Protein AF-A0A9E2DSE2-F1 (afdb_monomer)

pLDDT: mean 86.69, std 14.3, range [37.0, 98.19]

Foldseek 3Di:
DVVLLVLLLVQPQAASVQSVQVVVVHHDDHPCPDPCNVPRFDKDWCLVVLLLLLLLCVQLPQQAALVVSLCQQQQNDDPVCVVSVSNVDPSRPVNVVADSQLSSLVVSVCSNVQQWHFPPVHDRGIDGDPNVVCSNVVNDTD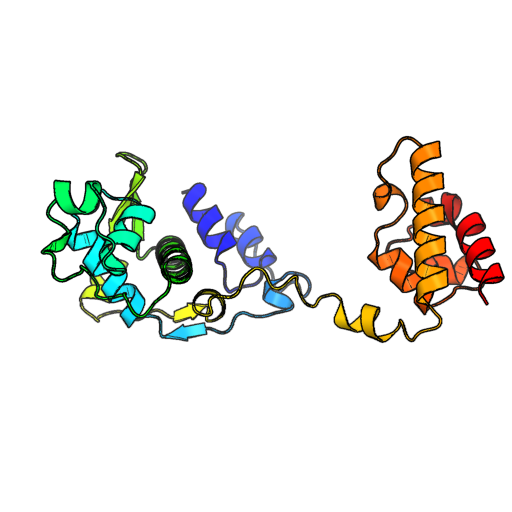IHGVVSRPDDDPPPPPPCVVLVVLPDPLLPVLLVVLQVVLVVVCVVVVHDSCVLPDSQQSSQCSRQLDQDLVSNCVGPPRDPVSSVVPVVVSNVSSVVSD

Structure (mmCIF, N/CA/C/O backbone):
data_AF-A0A9E2DSE2-F1
#
_entry.id   AF-A0A9E2DSE2-F1
#
loop_
_atom_site.group_PDB
_atom_site.id
_atom_site.type_symbol
_atom_site.label_atom_id
_atom_site.label_alt_id
_atom_site.label_comp_id
_atom_site.label_asym_id
_atom_site.label_entity_id
_atom_site.label_seq_id
_atom_site.pdbx_PDB_ins_code
_atom_site.Cartn_x
_atom_site.Cartn_y
_atom_site.Cartn_z
_atom_site.occupancy
_atom_site.B_iso_or_equiv
_atom_site.auth_seq_id
_atom_site.auth_comp_id
_atom_site.auth_asym_id
_atom_site.auth_atom_id
_atom_site.pdbx_PDB_model_num
ATOM 1 N N . ARG A 1 1 ? 11.107 -9.082 10.038 1.00 60.41 1 ARG A N 1
ATOM 2 C CA . ARG A 1 1 ? 12.324 -8.457 9.450 1.00 60.41 1 ARG A CA 1
ATOM 3 C C . ARG A 1 1 ? 12.439 -8.610 7.930 1.00 60.41 1 ARG A C 1
ATOM 5 O O . ARG A 1 1 ? 12.479 -7.593 7.261 1.00 60.41 1 ARG A O 1
ATOM 12 N N . ARG A 1 2 ? 12.514 -9.821 7.342 1.00 77.25 2 ARG A N 1
ATOM 13 C CA . ARG A 1 2 ? 12.633 -9.961 5.864 1.00 77.25 2 ARG A CA 1
ATOM 14 C C . ARG A 1 2 ? 11.367 -9.534 5.107 1.00 77.25 2 ARG A C 1
ATOM 16 O O . ARG A 1 2 ? 11.472 -8.898 4.067 1.00 77.25 2 ARG A O 1
ATOM 23 N N . LEU A 1 3 ? 10.192 -9.862 5.647 1.00 74.12 3 LEU A N 1
ATOM 24 C CA . LEU A 1 3 ? 8.907 -9.467 5.065 1.00 74.12 3 LEU A CA 1
ATOM 25 C C . LEU A 1 3 ? 8.711 -7.945 5.106 1.00 74.12 3 LEU A C 1
ATOM 27 O O . LEU A 1 3 ? 8.372 -7.352 4.091 1.00 74.12 3 LEU A O 1
ATOM 31 N N . ASP A 1 4 ? 9.003 -7.319 6.246 1.00 69.94 4 ASP A N 1
ATOM 32 C CA . ASP A 1 4 ? 8.885 -5.864 6.419 1.00 69.94 4 ASP A CA 1
ATOM 33 C C . ASP A 1 4 ? 9.802 -5.114 5.449 1.00 69.94 4 ASP A C 1
ATOM 35 O O . ASP A 1 4 ? 9.371 -4.163 4.808 1.00 69.94 4 ASP A O 1
ATOM 39 N N . ALA A 1 5 ? 11.034 -5.599 5.255 1.00 77.50 5 ALA A N 1
ATOM 40 C CA . ALA A 1 5 ? 11.958 -5.039 4.271 1.00 77.50 5 ALA A CA 1
ATOM 41 C C . ALA A 1 5 ? 11.432 -5.161 2.830 1.00 77.50 5 ALA A C 1
ATOM 43 O O . ALA A 1 5 ? 11.588 -4.235 2.038 1.00 77.50 5 ALA A O 1
ATOM 44 N N . LEU A 1 6 ? 10.770 -6.271 2.485 1.00 84.62 6 LEU A N 1
ATOM 45 C CA . LEU A 1 6 ? 10.143 -6.443 1.172 1.00 84.62 6 LEU A CA 1
ATOM 46 C C . LEU A 1 6 ? 8.944 -5.502 0.982 1.00 84.62 6 LEU A C 1
ATOM 48 O O . LEU A 1 6 ? 8.768 -4.947 -0.102 1.00 84.62 6 LEU A O 1
ATOM 52 N N . LEU A 1 7 ? 8.125 -5.313 2.020 1.00 78.12 7 LEU A N 1
ATOM 53 C CA . LEU A 1 7 ? 6.987 -4.390 1.993 1.00 78.12 7 LEU A CA 1
ATOM 54 C C . LEU A 1 7 ? 7.455 -2.937 1.874 1.00 78.12 7 LEU A C 1
ATOM 56 O O . LEU A 1 7 ? 6.973 -2.219 1.000 1.00 78.12 7 LEU A O 1
ATOM 60 N N . ALA A 1 8 ? 8.448 -2.544 2.675 1.00 80.12 8 ALA A N 1
ATOM 61 C CA . ALA A 1 8 ? 9.102 -1.244 2.583 1.00 80.12 8 ALA A CA 1
ATOM 62 C C . ALA A 1 8 ? 9.699 -1.015 1.190 1.00 80.12 8 ALA A C 1
ATOM 64 O O . ALA A 1 8 ? 9.509 0.047 0.608 1.00 80.12 8 ALA A O 1
ATOM 65 N N . TYR A 1 9 ? 10.336 -2.035 0.605 1.00 87.44 9 TYR A N 1
ATOM 66 C CA . TYR A 1 9 ? 10.835 -1.957 -0.763 1.00 87.44 9 TYR A CA 1
ATOM 67 C C . TYR A 1 9 ? 9.714 -1.735 -1.780 1.00 87.44 9 TYR A C 1
ATOM 69 O O . TYR A 1 9 ? 9.877 -0.908 -2.672 1.00 87.44 9 TYR A O 1
ATOM 77 N N . CYS A 1 10 ? 8.584 -2.445 -1.668 1.00 85.25 10 CYS A N 1
ATOM 78 C CA . CYS A 1 10 ? 7.458 -2.319 -2.600 1.00 85.25 10 CYS A CA 1
ATOM 79 C C . CYS A 1 10 ? 6.814 -0.926 -2.554 1.00 85.25 10 CYS A C 1
ATOM 81 O O . CYS A 1 10 ? 6.473 -0.388 -3.611 1.00 85.25 10 CYS A O 1
ATOM 83 N N . GLU A 1 11 ? 6.709 -0.345 -1.361 1.00 84.88 11 GLU A N 1
ATOM 84 C CA . GLU A 1 11 ? 6.093 0.963 -1.107 1.00 84.88 11 GLU A CA 1
ATOM 85 C C . GLU A 1 11 ? 7.116 2.118 -1.046 1.00 84.88 11 GLU A C 1
ATOM 87 O O . GLU A 1 11 ? 6.758 3.234 -0.677 1.00 84.88 11 GLU A O 1
ATOM 92 N N . ALA A 1 12 ? 8.379 1.872 -1.418 1.00 83.31 12 ALA A N 1
ATOM 93 C CA . ALA A 1 12 ? 9.449 2.866 -1.368 1.00 83.31 12 ALA A CA 1
ATOM 94 C C . ALA A 1 12 ? 9.109 4.142 -2.161 1.00 83.31 12 ALA A C 1
ATOM 96 O O . ALA A 1 12 ? 8.506 4.088 -3.236 1.00 83.31 12 ALA A O 1
ATOM 97 N N . VAL A 1 13 ? 9.546 5.286 -1.629 1.00 84.75 13 VAL A N 1
ATOM 98 C CA . VAL A 1 13 ? 9.438 6.618 -2.260 1.00 84.75 13 VAL A CA 1
ATOM 99 C C . VAL A 1 13 ? 10.769 7.105 -2.837 1.00 84.75 13 VAL A C 1
ATOM 101 O O . VAL A 1 13 ? 10.817 8.092 -3.563 1.00 84.75 13 VAL A O 1
ATOM 104 N N . GLU A 1 14 ? 11.854 6.396 -2.535 1.00 86.69 14 GLU A N 1
ATOM 105 C CA . GLU A 1 14 ? 13.195 6.646 -3.054 1.00 86.69 14 GLU A CA 1
ATOM 106 C C . GLU A 1 14 ? 13.560 5.648 -4.165 1.00 86.69 14 GLU A C 1
ATOM 108 O O . GLU A 1 14 ? 12.910 4.624 -4.361 1.00 86.69 14 GLU A O 1
ATOM 113 N N . CYS A 1 15 ? 14.634 5.930 -4.903 1.00 92.00 15 CYS A N 1
ATOM 114 C CA . CYS A 1 15 ? 15.131 5.060 -5.968 1.00 92.00 15 CYS A CA 1
ATOM 115 C C . CYS A 1 15 ? 15.228 3.585 -5.524 1.00 92.00 15 CYS A C 1
ATOM 117 O O . CYS A 1 15 ? 15.974 3.258 -4.603 1.00 92.00 15 CYS A O 1
ATOM 119 N N . ARG A 1 16 ? 14.589 2.668 -6.271 1.00 93.19 16 ARG A N 1
ATOM 120 C CA . ARG A 1 16 ? 14.609 1.214 -5.999 1.00 93.19 16 ARG A CA 1
ATOM 121 C C . ARG A 1 16 ? 16.022 0.661 -5.787 1.00 93.19 16 ARG A C 1
ATOM 123 O O . ARG A 1 16 ? 16.225 -0.207 -4.944 1.00 93.19 16 ARG A O 1
ATOM 130 N N . ARG A 1 17 ? 16.998 1.124 -6.579 1.00 94.62 17 ARG A N 1
ATOM 131 C CA . ARG A 1 17 ? 18.396 0.681 -6.454 1.00 94.62 17 ARG A CA 1
ATOM 132 C C . ARG A 1 17 ? 18.984 1.100 -5.109 1.00 94.62 17 ARG A C 1
ATOM 134 O O . ARG A 1 17 ? 19.678 0.295 -4.507 1.00 94.62 17 ARG A O 1
ATOM 141 N N . ILE A 1 18 ? 18.695 2.319 -4.657 1.00 93.38 18 ILE A N 1
ATOM 142 C CA . ILE A 1 18 ? 19.166 2.808 -3.360 1.00 93.38 18 ILE A CA 1
ATOM 143 C C . ILE A 1 18 ? 18.598 1.920 -2.252 1.00 93.38 18 ILE A C 1
ATOM 145 O O . ILE A 1 18 ? 19.374 1.352 -1.495 1.00 93.38 18 ILE A O 1
ATOM 149 N N . SER A 1 19 ? 17.281 1.688 -2.227 1.00 90.75 19 SER A N 1
ATOM 150 C CA . SER A 1 19 ? 16.662 0.849 -1.191 1.00 90.75 19 SER A CA 1
ATOM 151 C C . SER A 1 19 ? 17.213 -0.581 -1.163 1.00 90.75 19 SER A C 1
ATOM 153 O O . SER A 1 19 ? 17.430 -1.137 -0.088 1.00 90.75 19 SER A O 1
ATOM 155 N N . LEU A 1 20 ? 17.467 -1.184 -2.333 1.00 92.81 20 LEU A N 1
ATOM 156 C CA . LEU A 1 20 ? 18.072 -2.519 -2.419 1.00 92.81 20 LEU A CA 1
ATOM 157 C C . LEU A 1 20 ? 19.509 -2.539 -1.905 1.00 92.81 20 LEU A C 1
ATOM 159 O O . LEU A 1 20 ? 19.856 -3.427 -1.136 1.00 92.81 20 LEU A O 1
ATOM 163 N N . LEU A 1 21 ? 20.343 -1.593 -2.333 1.00 92.12 21 LEU A N 1
ATOM 164 C CA . LEU A 1 21 ? 21.750 -1.557 -1.939 1.00 92.12 21 LEU A CA 1
ATOM 165 C C . LEU A 1 21 ? 21.893 -1.238 -0.448 1.00 92.12 21 LEU A C 1
ATOM 167 O O . LEU A 1 21 ? 22.614 -1.946 0.251 1.00 92.12 21 LEU A O 1
ATOM 171 N N . ASN A 1 22 ? 21.095 -0.300 0.070 1.00 89.44 22 ASN A N 1
ATOM 172 C CA . ASN A 1 22 ? 21.049 0.018 1.496 1.00 89.44 22 ASN A CA 1
ATOM 173 C C . ASN A 1 22 ? 20.698 -1.214 2.342 1.00 89.44 22 ASN A C 1
ATOM 175 O O . ASN A 1 22 ? 21.291 -1.422 3.399 1.00 89.44 22 ASN A O 1
ATOM 179 N N . TYR A 1 23 ? 19.776 -2.066 1.873 1.00 87.75 23 TYR A N 1
ATOM 180 C CA . TYR A 1 23 ? 19.436 -3.319 2.558 1.00 87.75 23 TYR A CA 1
ATOM 181 C C . TYR A 1 23 ? 20.644 -4.260 2.717 1.00 87.75 23 TYR A C 1
ATOM 183 O O . TYR A 1 23 ? 20.737 -4.974 3.716 1.00 87.75 23 TYR A O 1
ATOM 191 N N . PHE A 1 24 ? 21.581 -4.237 1.766 1.00 92.75 24 PHE A N 1
ATOM 192 C CA . PHE A 1 24 ? 22.832 -5.002 1.808 1.00 92.75 24 PHE A CA 1
ATOM 193 C C . PHE A 1 24 ? 24.024 -4.213 2.378 1.00 92.75 24 PHE A C 1
ATOM 195 O O . PHE A 1 24 ? 25.135 -4.735 2.408 1.00 92.75 24 PHE A O 1
ATOM 202 N N . GLY A 1 25 ? 23.805 -2.994 2.882 1.00 91.00 25 GLY A N 1
ATOM 203 C CA . GLY A 1 25 ? 24.852 -2.151 3.467 1.00 91.00 25 GLY A CA 1
ATOM 204 C C . GLY A 1 25 ? 25.705 -1.389 2.448 1.00 91.00 25 GLY A C 1
ATOM 205 O O . GLY A 1 25 ? 26.783 -0.914 2.797 1.00 91.00 25 GLY A O 1
ATOM 206 N N . GLU A 1 26 ? 25.241 -1.263 1.205 1.00 94.81 26 GLU A N 1
ATOM 207 C CA . GLU A 1 26 ? 25.911 -0.522 0.136 1.00 94.81 26 GLU A CA 1
ATOM 208 C C . GLU A 1 26 ? 25.212 0.816 -0.146 1.00 94.81 26 GLU A C 1
ATOM 210 O O . GLU A 1 26 ? 23.989 0.886 -0.250 1.00 94.81 26 GLU A O 1
ATOM 215 N N . SER A 1 27 ? 25.996 1.877 -0.344 1.00 91.00 27 SER A N 1
ATOM 216 C CA . SER A 1 27 ? 25.482 3.216 -0.665 1.00 91.00 27 SER A CA 1
ATOM 217 C C . SER A 1 27 ? 25.529 3.495 -2.170 1.00 91.00 27 SER A C 1
ATOM 219 O O . SER A 1 27 ? 26.488 3.141 -2.855 1.00 91.00 27 SER A O 1
ATOM 221 N N . SER A 1 28 ? 24.519 4.192 -2.697 1.00 92.31 28 SER A N 1
ATOM 222 C CA . SER A 1 28 ? 24.413 4.553 -4.120 1.00 92.31 28 SER A CA 1
ATOM 223 C C . SER A 1 28 ? 23.685 5.881 -4.312 1.00 92.31 28 SER A C 1
ATOM 225 O O . SER A 1 28 ? 22.843 6.260 -3.504 1.00 92.31 28 SER A O 1
ATOM 227 N N . GLY A 1 29 ? 23.943 6.550 -5.440 1.00 92.50 29 GLY A N 1
ATOM 228 C CA . GLY A 1 29 ? 23.089 7.629 -5.945 1.00 92.50 29 GLY A CA 1
ATOM 229 C C . GLY A 1 29 ? 21.842 7.117 -6.693 1.00 92.50 29 GLY A C 1
ATOM 230 O O . GLY A 1 29 ? 21.698 5.905 -6.914 1.00 92.50 29 GLY A O 1
ATOM 231 N N . PRO A 1 30 ? 20.929 8.017 -7.111 1.00 92.25 30 PRO A N 1
ATOM 232 C CA . PRO A 1 30 ? 19.760 7.664 -7.916 1.00 92.25 30 PRO A CA 1
ATOM 233 C C . PRO A 1 30 ? 20.159 6.996 -9.235 1.00 92.25 30 PRO A C 1
ATOM 235 O O . PRO A 1 30 ? 21.095 7.422 -9.903 1.00 92.25 30 PRO A O 1
ATOM 238 N N . CYS A 1 31 ? 19.443 5.944 -9.634 1.00 94.94 31 CYS A N 1
ATOM 239 C CA . CYS A 1 31 ? 19.845 5.140 -10.792 1.00 94.94 31 CYS A CA 1
ATOM 240 C C . CYS A 1 31 ? 19.374 5.683 -12.147 1.00 94.94 31 CYS A C 1
ATOM 242 O O . CYS A 1 31 ? 19.824 5.183 -13.173 1.00 94.94 31 CYS A O 1
ATOM 244 N N . GLY A 1 32 ? 18.415 6.616 -12.167 1.00 92.56 32 GLY A N 1
ATOM 245 C CA . GLY A 1 32 ? 17.842 7.169 -13.400 1.00 92.56 32 GLY A CA 1
ATOM 246 C C . GLY A 1 32 ? 17.035 6.184 -14.263 1.00 92.56 32 GLY A C 1
ATOM 247 O O . GLY A 1 32 ? 16.575 6.571 -15.329 1.00 92.56 32 GLY A O 1
ATOM 248 N N . ASN A 1 33 ? 16.855 4.925 -13.837 1.00 94.88 33 ASN A N 1
ATOM 249 C CA . ASN A 1 33 ? 16.259 3.869 -14.675 1.00 94.88 33 ASN A CA 1
ATOM 250 C C . ASN A 1 33 ? 15.215 2.980 -13.960 1.00 94.88 33 ASN A C 1
ATOM 252 O O . ASN A 1 33 ? 14.667 2.049 -14.552 1.00 94.88 33 ASN A O 1
ATOM 256 N N . CYS A 1 34 ? 14.921 3.233 -12.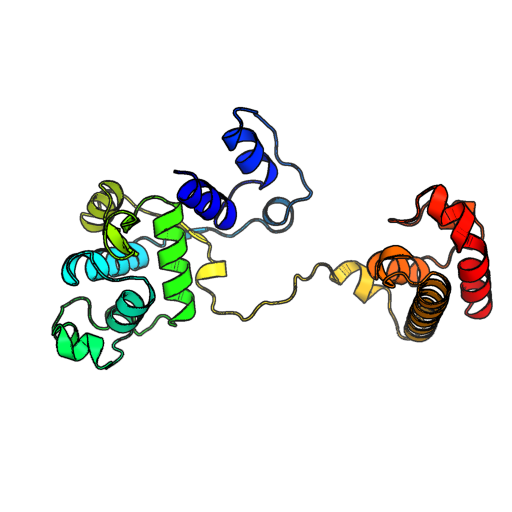682 1.00 92.06 34 CYS A N 1
ATOM 257 C CA . CYS A 1 34 ? 13.820 2.563 -11.980 1.00 92.06 34 CYS A CA 1
ATOM 258 C C . CYS A 1 34 ? 12.510 3.344 -12.124 1.00 92.06 34 CYS A C 1
ATOM 260 O O . CYS A 1 34 ? 12.526 4.512 -12.498 1.00 92.06 34 CYS A O 1
ATOM 262 N N . ASP A 1 35 ? 11.384 2.707 -11.811 1.00 87.31 35 ASP A N 1
ATOM 263 C CA . ASP A 1 35 ? 10.056 3.325 -11.860 1.00 87.31 35 ASP A CA 1
ATOM 264 C C . ASP A 1 35 ? 9.992 4.627 -11.052 1.00 87.31 35 ASP A C 1
ATOM 266 O O . ASP A 1 35 ? 9.588 5.640 -11.601 1.00 87.31 35 ASP A O 1
ATOM 270 N N . ILE A 1 36 ? 10.522 4.641 -9.826 1.00 89.44 36 ILE A N 1
ATOM 271 C CA . ILE A 1 36 ? 10.528 5.835 -8.960 1.00 89.44 36 ILE A CA 1
ATOM 272 C C . ILE A 1 36 ? 11.422 6.959 -9.512 1.00 89.44 36 ILE A C 1
ATOM 274 O O . ILE A 1 36 ? 11.120 8.133 -9.345 1.00 89.44 36 ILE A O 1
ATOM 278 N N . CYS A 1 37 ? 12.529 6.632 -10.190 1.00 88.38 37 CYS A N 1
ATOM 279 C CA . CYS A 1 37 ? 13.370 7.658 -10.822 1.00 88.38 37 CYS A CA 1
ATOM 280 C C . CYS A 1 37 ? 12.727 8.255 -12.079 1.00 88.38 37 CYS A C 1
ATOM 282 O O . CYS A 1 37 ? 13.045 9.383 -12.439 1.00 88.38 37 CYS A O 1
ATOM 284 N N . LEU A 1 38 ? 11.904 7.473 -12.777 1.00 88.62 38 LEU A N 1
ATOM 285 C CA . LEU A 1 38 ? 11.304 7.859 -14.053 1.00 88.62 38 LEU A CA 1
ATOM 286 C C . LEU A 1 38 ? 9.950 8.547 -13.876 1.00 88.62 38 LEU A C 1
ATOM 288 O O . LEU A 1 38 ? 9.577 9.357 -14.718 1.00 88.62 38 LEU A O 1
ATOM 292 N N . ASP A 1 39 ? 9.234 8.206 -12.810 1.00 84.50 39 ASP A N 1
ATOM 293 C CA . ASP A 1 39 ? 7.935 8.762 -12.444 1.00 84.50 39 ASP A CA 1
ATOM 294 C C . ASP A 1 39 ? 7.894 8.933 -10.912 1.00 84.50 39 ASP A C 1
ATOM 296 O O . ASP A 1 39 ? 7.414 8.048 -10.194 1.00 84.50 39 ASP A O 1
ATOM 300 N N . PRO A 1 40 ? 8.524 9.999 -10.374 1.00 85.69 40 PRO A N 1
ATOM 301 C CA . PRO A 1 40 ? 8.618 10.202 -8.933 1.00 85.69 40 PRO A CA 1
ATOM 302 C C . PRO A 1 40 ? 7.231 10.365 -8.299 1.00 85.69 40 PRO A C 1
ATOM 304 O O . PRO A 1 40 ? 6.437 11.183 -8.773 1.00 85.69 40 PRO A O 1
ATOM 307 N N . PRO A 1 41 ? 6.922 9.636 -7.211 1.00 86.19 41 PRO A N 1
ATOM 308 C CA . PRO A 1 41 ? 5.605 9.703 -6.606 1.00 86.19 41 PRO A CA 1
ATOM 309 C C . PRO A 1 41 ? 5.374 11.074 -5.969 1.00 86.19 41 PRO A C 1
ATOM 311 O O . PRO A 1 41 ? 6.225 11.604 -5.258 1.00 86.19 41 PRO A O 1
ATOM 314 N N . THR A 1 42 ? 4.183 11.629 -6.180 1.00 88.94 42 THR A N 1
ATOM 315 C CA . THR A 1 42 ? 3.726 12.795 -5.417 1.00 88.94 42 THR A CA 1
ATOM 316 C C . THR A 1 42 ? 3.345 12.357 -4.006 1.00 88.94 42 THR A C 1
ATOM 318 O O . THR A 1 42 ? 2.623 11.372 -3.840 1.00 88.94 42 THR A O 1
ATOM 321 N N . MET A 1 43 ? 3.824 13.085 -3.002 1.00 90.38 43 MET A N 1
ATOM 322 C CA . MET A 1 43 ? 3.500 12.867 -1.594 1.00 90.38 43 MET A CA 1
ATOM 323 C C . MET A 1 43 ? 2.461 13.896 -1.152 1.00 90.38 43 MET A C 1
ATOM 325 O O . MET A 1 43 ? 2.520 15.053 -1.563 1.00 90.38 43 MET A O 1
ATOM 329 N N . VAL A 1 44 ? 1.488 13.467 -0.354 1.00 92.94 44 VAL A N 1
ATOM 330 C CA . VAL A 1 44 ? 0.455 14.337 0.221 1.00 92.94 44 VAL A CA 1
ATOM 331 C C . VAL A 1 44 ? 0.233 13.987 1.683 1.00 92.94 44 VAL A C 1
ATOM 333 O O . VAL A 1 44 ? 0.459 12.844 2.084 1.00 92.94 44 VAL A O 1
ATOM 336 N N . ASP A 1 45 ? -0.242 14.949 2.473 1.00 94.81 45 ASP A N 1
ATOM 337 C CA . ASP A 1 45 ? -0.584 14.705 3.874 1.00 94.81 45 ASP A CA 1
ATOM 338 C C . ASP A 1 45 ? -1.640 13.593 3.985 1.00 94.81 45 ASP A C 1
ATOM 340 O O . ASP A 1 45 ? -2.758 13.696 3.476 1.00 94.81 45 ASP A O 1
ATOM 344 N N . GLY A 1 46 ? -1.256 12.502 4.642 1.00 94.56 46 GLY A N 1
ATOM 345 C CA . GLY A 1 46 ? -2.090 11.337 4.900 1.00 94.56 46 GLY A CA 1
ATOM 346 C C . GLY A 1 46 ? -2.439 11.169 6.374 1.00 94.56 46 GLY A C 1
ATOM 347 O O . GLY A 1 46 ? -2.980 10.129 6.749 1.00 94.56 46 GLY A O 1
ATOM 348 N N . THR A 1 47 ? -2.142 12.160 7.218 1.00 96.31 47 THR A N 1
ATOM 349 C CA . THR A 1 47 ? -2.232 12.053 8.680 1.00 96.31 47 THR A CA 1
ATOM 350 C C . THR A 1 47 ? -3.640 11.700 9.154 1.00 96.31 47 THR A C 1
ATOM 352 O O . THR A 1 47 ? -3.794 10.839 10.016 1.00 96.31 47 THR A O 1
ATOM 355 N N . GLN A 1 48 ? -4.686 12.294 8.571 1.00 95.81 48 GLN A N 1
ATOM 356 C CA . GLN A 1 48 ? -6.072 11.978 8.952 1.00 95.81 48 GLN A CA 1
ATOM 357 C C . GLN A 1 48 ? -6.464 10.545 8.576 1.00 95.81 48 GLN A C 1
ATOM 359 O O . GLN A 1 48 ? -7.026 9.815 9.388 1.00 95.81 48 GLN A O 1
ATOM 364 N N . ALA A 1 49 ? -6.094 10.103 7.372 1.00 95.81 49 ALA A N 1
ATOM 365 C CA . ALA A 1 49 ? -6.333 8.729 6.947 1.00 95.81 49 ALA A CA 1
ATOM 366 C C . ALA A 1 49 ? -5.572 7.722 7.827 1.00 95.81 49 ALA A C 1
ATOM 368 O O . ALA A 1 49 ? -6.109 6.668 8.171 1.00 95.81 49 ALA A O 1
ATOM 369 N N . ALA A 1 50 ? -4.343 8.059 8.228 1.00 97.00 50 ALA A N 1
ATOM 370 C CA . ALA A 1 50 ? -3.555 7.260 9.157 1.00 97.00 50 ALA A CA 1
ATOM 371 C C . ALA A 1 50 ? -4.215 7.172 10.540 1.00 97.00 50 ALA A C 1
ATOM 373 O O . ALA A 1 50 ? -4.315 6.071 11.076 1.00 97.00 50 ALA A O 1
ATOM 374 N N . LYS A 1 51 ? -4.725 8.288 11.080 1.00 97.44 51 LYS A N 1
ATOM 375 C CA . LYS A 1 51 ? -5.476 8.317 12.346 1.00 97.44 51 LYS A CA 1
ATOM 376 C C . LYS A 1 51 ? -6.704 7.411 12.306 1.00 97.44 51 LYS A C 1
ATOM 378 O O . LYS A 1 51 ? -6.812 6.528 13.145 1.00 97.44 51 LYS A O 1
ATOM 383 N N . HIS A 1 52 ? -7.567 7.540 11.296 1.00 97.56 52 HIS A N 1
ATOM 384 C CA . HIS A 1 52 ? -8.746 6.669 11.169 1.00 97.56 52 HIS A CA 1
ATOM 385 C C . HIS A 1 52 ? -8.353 5.184 11.091 1.00 97.56 52 HIS A C 1
ATOM 387 O O . HIS A 1 52 ? -8.963 4.329 11.732 1.00 97.56 52 HIS A O 1
ATOM 393 N N . ALA A 1 53 ? -7.302 4.857 10.329 1.00 97.75 53 ALA A N 1
ATOM 394 C CA . ALA A 1 53 ? -6.818 3.485 10.212 1.00 97.75 53 ALA A CA 1
ATOM 395 C C . ALA A 1 53 ? -6.264 2.930 11.536 1.00 97.75 53 ALA A C 1
ATOM 397 O O . ALA A 1 53 ? -6.573 1.792 11.890 1.00 97.75 53 ALA A O 1
ATOM 398 N N . VAL A 1 54 ? -5.463 3.715 12.264 1.00 97.88 54 VAL A N 1
ATOM 399 C CA . VAL A 1 54 ? -4.922 3.335 13.579 1.00 97.88 54 VAL A CA 1
ATOM 400 C C . VAL A 1 54 ? -6.047 3.188 14.601 1.00 97.88 54 VAL A C 1
ATOM 402 O O . VAL A 1 54 ? -6.096 2.182 15.305 1.00 97.88 54 VAL A O 1
ATOM 405 N N . GLU A 1 55 ? -6.995 4.123 14.637 1.00 97.94 55 GLU A N 1
ATOM 406 C CA . GLU A 1 55 ? -8.167 4.051 15.509 1.00 97.94 55 GLU A CA 1
ATOM 407 C C . GLU A 1 55 ? -8.977 2.771 15.265 1.00 97.94 55 GLU A C 1
ATOM 409 O O . GLU A 1 55 ? -9.304 2.060 16.216 1.00 97.94 55 GLU A O 1
ATOM 414 N N . ALA A 1 56 ? -9.233 2.417 14.002 1.00 98.00 56 ALA A N 1
ATOM 415 C CA . ALA A 1 56 ? -9.915 1.174 13.656 1.00 98.00 56 ALA A CA 1
ATOM 416 C C . ALA A 1 56 ? -9.126 -0.071 14.100 1.00 98.00 56 ALA A C 1
ATOM 418 O O . ALA A 1 56 ? -9.714 -1.028 14.604 1.00 98.00 56 ALA A O 1
ATOM 419 N N . VAL A 1 57 ? -7.798 -0.086 13.953 1.00 97.75 57 VAL A N 1
ATOM 420 C CA . VAL A 1 57 ? -6.962 -1.204 14.430 1.00 97.75 57 VAL A CA 1
ATOM 421 C C . VAL A 1 57 ? -7.038 -1.340 15.956 1.00 97.75 57 VAL A C 1
ATOM 423 O O . VAL A 1 57 ? -7.269 -2.445 16.453 1.00 97.75 57 VAL A O 1
ATOM 426 N N . LEU A 1 58 ? -6.941 -0.229 16.689 1.00 96.94 58 LEU A N 1
ATOM 427 C CA . LEU A 1 58 ? -7.031 -0.200 18.151 1.00 96.94 58 LEU A CA 1
ATOM 428 C C . LEU A 1 58 ? -8.411 -0.647 18.654 1.00 96.94 58 LEU A C 1
ATOM 430 O O . LEU A 1 58 ? -8.504 -1.549 19.484 1.00 96.94 58 LEU A O 1
ATOM 434 N N . GLN A 1 59 ? -9.493 -0.067 18.127 1.00 97.19 59 GLN A N 1
ATOM 435 C CA . GLN A 1 59 ? -10.861 -0.359 18.579 1.00 97.19 59 GLN A CA 1
ATOM 436 C C . GLN A 1 59 ? -11.318 -1.780 18.241 1.00 97.19 59 GLN A C 1
ATOM 438 O O . GLN A 1 59 ? -12.169 -2.338 18.928 1.00 97.19 59 GLN A O 1
ATOM 443 N N . THR A 1 60 ? -10.727 -2.395 17.216 1.00 95.94 60 THR A N 1
ATOM 444 C CA . THR A 1 60 ? -10.972 -3.803 16.883 1.00 95.94 60 THR A CA 1
ATOM 445 C C . THR A 1 60 ? -10.070 -4.768 17.665 1.00 95.94 60 THR A C 1
ATOM 447 O O . THR A 1 60 ? -10.102 -5.976 17.430 1.00 95.94 60 THR A O 1
ATOM 450 N N . GLY A 1 61 ? -9.267 -4.276 18.613 1.00 93.50 61 GLY A N 1
ATOM 451 C CA . GLY A 1 61 ? -8.449 -5.102 19.502 1.00 93.50 61 GLY A CA 1
ATOM 452 C C . GLY A 1 61 ? -7.232 -5.737 18.829 1.00 93.50 61 GLY A C 1
ATOM 453 O O . GLY A 1 61 ? -6.810 -6.814 19.243 1.00 93.50 61 GLY A O 1
ATOM 454 N N . GLU A 1 62 ? -6.704 -5.116 17.767 1.00 93.56 62 GLU A N 1
ATOM 455 C CA . GLU A 1 62 ? -5.375 -5.410 17.199 1.00 93.56 62 GLU A CA 1
ATOM 456 C C . GLU A 1 62 ? -5.128 -6.882 16.810 1.00 93.56 62 GLU A C 1
ATOM 458 O O . GLU A 1 62 ? -4.036 -7.445 16.937 1.00 93.56 62 GLU A O 1
ATOM 463 N N . ARG A 1 63 ? -6.193 -7.540 16.347 1.00 90.62 63 ARG A N 1
ATOM 464 C CA . ARG A 1 63 ? -6.217 -8.978 16.016 1.00 90.62 63 ARG A CA 1
ATOM 465 C C . ARG A 1 63 ? -6.763 -9.272 14.623 1.00 90.62 63 ARG A C 1
ATOM 467 O O . ARG A 1 63 ? -6.915 -10.433 14.244 1.00 90.62 63 ARG A O 1
ATOM 474 N N . PHE A 1 64 ? -7.106 -8.234 13.867 1.00 93.06 64 PHE A N 1
ATOM 475 C CA . PHE A 1 64 ? -7.781 -8.357 12.584 1.00 93.06 64 PHE A CA 1
ATOM 476 C C . PHE A 1 64 ? -6.896 -7.873 11.441 1.00 93.06 64 PHE A C 1
ATOM 478 O O . PHE A 1 64 ? -6.197 -6.871 11.547 1.00 93.06 64 PHE A O 1
ATOM 485 N N . GLY A 1 65 ? -6.919 -8.615 10.335 1.00 91.69 65 GLY A N 1
ATOM 486 C CA . GLY A 1 65 ? -6.182 -8.254 9.130 1.00 91.69 65 GLY A CA 1
ATOM 487 C C . GLY A 1 65 ? -6.874 -7.161 8.311 1.00 91.69 65 GLY A C 1
ATOM 488 O O . GLY A 1 65 ? -8.041 -6.830 8.526 1.00 91.69 65 GLY A O 1
ATOM 489 N N . VAL A 1 66 ? -6.155 -6.680 7.293 1.00 93.50 66 VAL A N 1
ATOM 490 C CA . VAL A 1 66 ? -6.541 -5.579 6.389 1.00 93.50 66 VAL A CA 1
ATOM 491 C C . VAL A 1 66 ? -7.994 -5.652 5.915 1.00 93.50 66 VAL A C 1
ATOM 493 O O . VAL A 1 66 ? -8.681 -4.640 5.923 1.00 93.50 66 VAL A O 1
ATOM 496 N N . VAL A 1 67 ? -8.477 -6.827 5.497 1.00 94.19 67 VAL A N 1
ATOM 497 C CA . VAL A 1 67 ? -9.835 -6.971 4.938 1.00 94.19 67 VAL A CA 1
ATOM 498 C C . VAL A 1 67 ? -10.902 -6.526 5.936 1.00 94.19 67 VAL A C 1
ATOM 500 O O . VAL A 1 67 ? -11.780 -5.753 5.577 1.00 94.19 67 VAL A O 1
ATOM 503 N N . HIS A 1 68 ? -10.784 -6.960 7.189 1.00 95.94 68 HIS A N 1
ATOM 504 C CA . HIS A 1 68 ? -11.759 -6.638 8.228 1.00 95.94 68 HIS A CA 1
ATOM 505 C C . HIS A 1 68 ? -11.682 -5.171 8.645 1.00 95.94 68 HIS A C 1
ATOM 507 O O . HIS A 1 68 ? -12.711 -4.532 8.814 1.00 95.94 68 HIS A O 1
ATOM 513 N N . ILE A 1 69 ? -10.470 -4.617 8.753 1.00 97.81 69 ILE A N 1
ATOM 514 C CA . ILE A 1 69 ? -10.280 -3.192 9.061 1.00 97.81 69 ILE A CA 1
ATOM 515 C C . ILE A 1 69 ? -10.908 -2.313 7.974 1.00 97.81 69 ILE A C 1
ATOM 517 O O . ILE A 1 69 ? -11.589 -1.340 8.281 1.00 97.81 69 ILE A O 1
ATOM 521 N N . VAL A 1 70 ? -10.747 -2.687 6.700 1.00 97.56 70 VAL A N 1
ATOM 522 C CA . VAL A 1 70 ? -11.401 -1.997 5.579 1.00 97.56 70 VAL A CA 1
ATOM 523 C C . VAL A 1 70 ? -12.922 -2.109 5.673 1.00 97.56 70 VAL A C 1
ATOM 525 O O . VAL A 1 70 ? -13.606 -1.112 5.457 1.00 97.56 70 VAL A O 1
ATOM 528 N N . ASP A 1 71 ? -13.459 -3.288 5.998 1.00 97.94 71 ASP A N 1
ATOM 529 C CA . ASP A 1 71 ? -14.905 -3.480 6.155 1.00 97.94 71 ASP A CA 1
ATOM 530 C C . ASP A 1 71 ? -15.471 -2.601 7.291 1.00 97.94 71 ASP A C 1
ATOM 532 O O . ASP A 1 71 ? -16.517 -1.983 7.104 1.00 97.94 71 ASP A O 1
ATOM 536 N N . VAL A 1 72 ? -14.752 -2.449 8.412 1.00 98.19 72 VAL A N 1
ATOM 537 C CA . VAL A 1 72 ? -15.124 -1.531 9.508 1.00 98.19 72 VAL A CA 1
ATOM 538 C C . VAL A 1 72 ? -15.080 -0.068 9.051 1.00 98.19 72 VAL A C 1
ATOM 540 O O . VAL A 1 72 ? -16.079 0.640 9.163 1.00 98.19 72 VAL A O 1
ATOM 543 N N . LEU A 1 73 ? -13.967 0.383 8.464 1.00 98.06 73 LEU A N 1
ATOM 544 C CA . LEU A 1 73 ? -13.803 1.772 8.008 1.00 98.06 73 LEU A CA 1
ATOM 545 C C . LEU A 1 73 ? -14.840 2.182 6.957 1.00 98.06 73 LEU A C 1
ATOM 547 O O . LEU A 1 73 ? -15.238 3.342 6.901 1.00 98.06 73 LEU A O 1
ATOM 551 N N . THR A 1 74 ? -15.280 1.238 6.124 1.00 97.75 74 THR A N 1
ATOM 552 C CA . THR A 1 74 ? -16.224 1.487 5.021 1.00 97.75 74 THR A CA 1
ATOM 553 C C . THR A 1 74 ? -17.673 1.135 5.358 1.00 97.75 74 THR A C 1
ATOM 555 O O . THR A 1 74 ? -18.504 1.075 4.455 1.00 97.75 74 THR A O 1
ATOM 558 N N . ALA A 1 75 ? -17.985 0.923 6.641 1.00 97.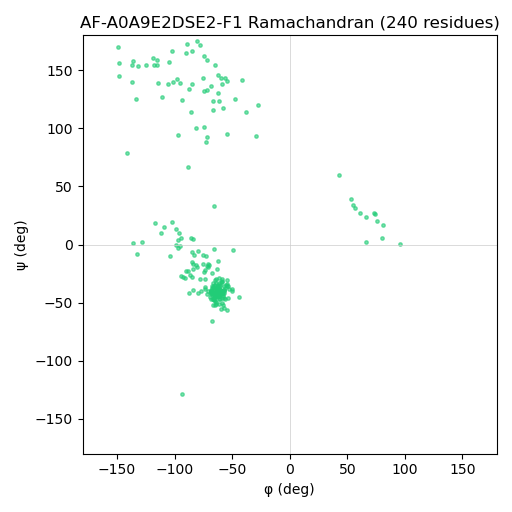19 75 ALA A N 1
ATOM 559 C CA . ALA A 1 75 ? -19.324 0.596 7.132 1.00 97.19 75 ALA A CA 1
ATOM 560 C C . ALA A 1 75 ? -19.971 -0.616 6.430 1.00 97.19 75 ALA A C 1
ATOM 562 O O . ALA A 1 75 ? -21.169 -0.631 6.129 1.00 97.19 75 ALA A O 1
ATOM 563 N N . LYS A 1 76 ? -19.180 -1.654 6.137 1.00 96.88 76 LYS A N 1
ATOM 564 C CA . LYS A 1 76 ? -19.680 -2.864 5.489 1.00 96.88 76 LYS A CA 1
ATOM 565 C C . LYS A 1 76 ? -20.240 -3.838 6.525 1.00 96.88 76 LYS A C 1
ATOM 567 O O . LYS A 1 76 ? -19.496 -4.441 7.298 1.00 96.88 76 LYS A O 1
ATOM 572 N N . ALA A 1 77 ? -21.548 -4.069 6.460 1.00 94.44 77 ALA A N 1
ATOM 573 C CA . ALA A 1 77 ? -22.244 -5.044 7.295 1.00 94.44 77 ALA A CA 1
ATOM 574 C C . ALA A 1 77 ? -21.918 -6.485 6.857 1.00 94.44 77 ALA A C 1
ATOM 576 O O . ALA A 1 77 ? -22.587 -7.062 6.003 1.00 94.44 77 ALA A O 1
ATOM 577 N N . THR A 1 78 ? -20.849 -7.056 7.411 1.00 97.12 78 THR A N 1
ATOM 578 C CA . THR A 1 78 ? -20.483 -8.469 7.226 1.00 97.12 78 THR A CA 1
ATOM 579 C C . THR A 1 78 ? -20.813 -9.280 8.475 1.00 97.12 78 THR A C 1
ATOM 581 O O . THR A 1 78 ? -20.827 -8.733 9.579 1.00 97.12 78 THR A O 1
ATOM 584 N N . ASP A 1 79 ? -20.984 -10.598 8.330 1.00 96.88 79 ASP A N 1
ATOM 585 C CA . ASP A 1 79 ? -21.218 -11.504 9.466 1.00 96.88 79 ASP A CA 1
ATOM 586 C C . ASP A 1 79 ? -20.145 -11.351 10.546 1.00 96.88 79 ASP A C 1
ATOM 588 O O . ASP A 1 79 ? -20.441 -11.353 11.735 1.00 96.88 79 ASP A O 1
ATOM 592 N N . LYS A 1 80 ? -18.888 -11.146 10.134 1.00 94.00 80 LYS A N 1
ATOM 593 C CA . LYS A 1 80 ? -17.765 -10.942 11.049 1.00 94.00 80 LYS A CA 1
ATOM 594 C C . LYS A 1 80 ? -17.864 -9.606 11.786 1.00 94.00 80 LYS A C 1
ATOM 596 O O . LYS A 1 80 ? -17.579 -9.549 12.975 1.00 94.00 80 LYS A O 1
ATOM 601 N N . VAL A 1 81 ? -18.266 -8.526 11.116 1.00 97.44 81 VAL A N 1
ATOM 602 C CA . VAL A 1 81 ? -18.501 -7.231 11.781 1.00 97.44 81 VAL A CA 1
ATOM 603 C C . VAL A 1 81 ? -19.615 -7.359 12.823 1.00 97.44 81 VAL A C 1
ATOM 605 O O . VAL A 1 81 ? -19.431 -6.903 13.950 1.00 97.44 81 VAL A O 1
ATOM 608 N N . ALA A 1 82 ? -20.714 -8.039 12.486 1.00 96.69 82 ALA A N 1
ATOM 609 C CA . ALA A 1 82 ? -21.824 -8.275 13.408 1.00 96.69 82 ALA A CA 1
ATOM 610 C C . ALA A 1 82 ? -21.416 -9.174 14.589 1.00 96.69 82 ALA A C 1
ATOM 612 O O . ALA A 1 82 ? -21.659 -8.830 15.741 1.00 96.69 82 ALA A O 1
ATOM 613 N N . GLN A 1 83 ? -20.725 -10.285 14.316 1.00 96.75 83 GLN A N 1
ATOM 614 C CA . GLN A 1 83 ? -20.268 -11.251 15.319 1.00 96.75 83 GLN A CA 1
ATOM 615 C C . GLN A 1 83 ? -19.408 -10.610 16.414 1.00 96.75 83 GLN A C 1
ATOM 617 O O . GLN A 1 83 ? -19.489 -11.015 17.572 1.00 96.75 83 GLN A O 1
ATOM 622 N N . PHE A 1 84 ? -18.561 -9.646 16.049 1.00 96.50 84 PHE A N 1
ATOM 623 C CA . PHE A 1 84 ? -17.662 -8.975 16.987 1.00 96.50 84 PHE A CA 1
ATOM 624 C C . PHE A 1 84 ? -18.210 -7.636 17.509 1.00 96.50 84 PHE A C 1
ATOM 626 O O . PHE A 1 84 ? -17.509 -6.963 18.255 1.00 96.50 84 PHE A O 1
ATOM 633 N N . GLY A 1 85 ? -19.436 -7.240 17.143 1.00 96.81 85 GLY A N 1
ATOM 634 C CA . GLY A 1 85 ? -20.029 -5.967 17.577 1.00 96.81 85 GLY A CA 1
ATOM 635 C C . GLY A 1 85 ? -19.309 -4.735 17.020 1.00 96.81 85 GLY A C 1
ATOM 636 O O . GLY A 1 85 ? -19.361 -3.657 17.599 1.00 96.81 85 GLY A O 1
ATOM 637 N N . HIS A 1 86 ? -18.602 -4.874 15.897 1.00 98.12 86 HIS A N 1
ATOM 638 C CA . HIS A 1 86 ? -17.804 -3.781 15.337 1.00 98.12 86 HIS A CA 1
ATOM 639 C C . HIS A 1 86 ? -18.628 -2.753 14.556 1.00 98.12 86 HIS A C 1
ATOM 641 O O . HIS A 1 86 ? -18.072 -1.750 14.122 1.00 98.12 86 HIS A O 1
ATOM 647 N N . GLY A 1 87 ? -19.926 -3.005 14.364 1.00 96.50 87 GLY A N 1
ATOM 648 C CA . GLY A 1 87 ? -20.861 -2.027 13.804 1.00 96.50 87 GLY A CA 1
ATOM 649 C C . GLY A 1 87 ? -21.172 -0.869 14.758 1.00 96.50 87 GLY A C 1
ATOM 650 O O . GLY A 1 87 ? -21.585 0.188 14.295 1.00 96.50 87 GLY A O 1
ATOM 651 N N . ASP A 1 88 ? -20.926 -1.052 16.060 1.00 96.12 88 ASP A N 1
ATOM 652 C CA . ASP A 1 88 ? -21.209 -0.060 17.107 1.00 96.12 88 ASP A CA 1
ATOM 653 C C . ASP A 1 88 ? -19.962 0.750 17.515 1.00 96.12 88 ASP A C 1
ATOM 655 O O . ASP A 1 88 ? -20.021 1.608 18.396 1.00 96.12 88 ASP A O 1
ATOM 659 N N . LEU A 1 89 ? -18.807 0.469 16.901 1.00 97.12 89 LEU A N 1
ATOM 660 C CA . LEU A 1 89 ? -17.550 1.150 17.207 1.00 97.12 89 LEU A CA 1
ATOM 661 C C . LEU A 1 89 ? -17.525 2.567 16.613 1.00 97.12 89 LEU A C 1
ATOM 663 O O . LEU A 1 89 ? -17.939 2.740 15.467 1.00 97.12 89 LEU A O 1
ATOM 667 N N . PRO A 1 90 ? -16.935 3.563 17.301 1.00 96.31 90 PRO A N 1
ATOM 668 C CA . PRO A 1 90 ? -16.721 4.897 16.734 1.00 96.31 90 PRO A CA 1
ATOM 669 C C . PRO A 1 90 ? -15.964 4.904 15.399 1.00 96.31 90 PRO A C 1
ATOM 671 O O . PRO A 1 90 ? -16.197 5.781 14.572 1.00 96.31 90 PRO A O 1
ATOM 674 N N . ALA A 1 91 ? -15.067 3.936 15.180 1.00 95.62 91 ALA A N 1
ATOM 675 C CA . ALA A 1 91 ? -14.331 3.771 13.928 1.00 95.62 91 ALA A CA 1
ATOM 676 C C . ALA A 1 91 ? -15.195 3.265 12.754 1.00 95.62 91 ALA A C 1
ATOM 678 O O . ALA A 1 91 ? -14.773 3.351 11.595 1.00 95.62 91 ALA A O 1
ATOM 679 N N . TYR A 1 92 ? -16.385 2.718 13.023 1.00 98.00 92 TYR A N 1
ATOM 680 C CA . TYR A 1 92 ? -17.257 2.160 11.996 1.00 98.00 92 TYR A CA 1
ATOM 681 C C . TYR A 1 92 ? -17.779 3.264 11.076 1.00 98.00 92 TYR A C 1
ATOM 683 O O . TYR A 1 92 ? -18.507 4.164 11.485 1.00 98.00 92 TYR A O 1
ATOM 691 N N . GLY A 1 93 ? -17.390 3.197 9.805 1.00 95.94 93 GLY A N 1
ATOM 692 C CA . GLY A 1 93 ? -17.815 4.158 8.794 1.00 95.94 93 GLY A CA 1
ATOM 693 C C . GLY A 1 93 ? -17.070 5.497 8.769 1.00 95.94 93 GLY A C 1
ATOM 694 O O . GLY A 1 93 ? -17.411 6.341 7.946 1.00 95.94 93 GLY A O 1
ATOM 695 N N . GLN A 1 94 ? -16.014 5.703 9.564 1.00 95.94 94 GLN A N 1
ATOM 696 C CA . GLN A 1 94 ? -15.200 6.935 9.486 1.00 95.94 94 GLN A CA 1
ATOM 697 C C . GLN A 1 94 ? -14.505 7.135 8.124 1.00 95.94 94 GLN A C 1
ATOM 699 O O . GLN A 1 94 ? -13.988 8.209 7.819 1.00 95.94 94 GLN A O 1
ATOM 704 N N . GLY A 1 95 ? -14.453 6.087 7.302 1.00 94.19 95 GLY A N 1
ATOM 705 C CA . GLY A 1 95 ? -13.796 6.068 6.006 1.00 94.19 95 GLY A CA 1
ATOM 706 C C . GLY A 1 95 ? -14.720 5.819 4.820 1.00 94.19 95 GLY A C 1
ATOM 707 O O . GLY A 1 95 ? -14.207 5.420 3.772 1.00 94.19 95 GLY A O 1
ATOM 708 N N . VAL A 1 96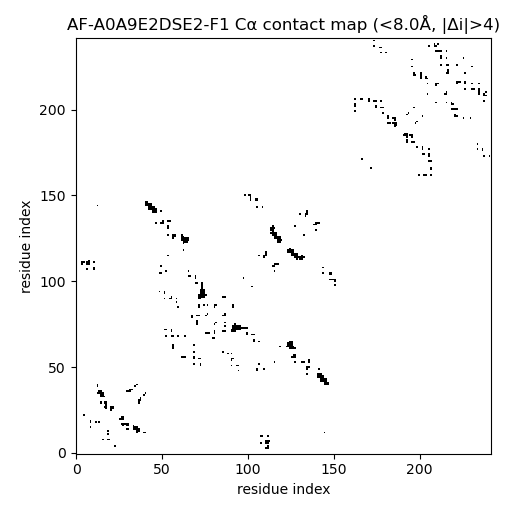 ? -16.038 6.012 4.952 1.00 95.25 96 VAL A N 1
ATOM 709 C CA . VAL A 1 96 ? -17.016 5.727 3.877 1.00 95.25 96 VAL A CA 1
ATOM 710 C C . VAL A 1 96 ? -16.760 6.508 2.588 1.00 95.25 96 VAL A C 1
ATOM 712 O O . VAL A 1 96 ? -16.975 5.974 1.500 1.00 95.25 96 VAL A O 1
ATOM 715 N N . ASP A 1 97 ? -16.207 7.716 2.691 1.00 93.06 97 ASP A N 1
ATOM 716 C CA . ASP A 1 97 ? -15.888 8.566 1.536 1.00 93.06 97 ASP A CA 1
ATOM 717 C C . ASP A 1 97 ? -14.672 8.060 0.741 1.00 93.06 97 ASP A C 1
ATOM 719 O O . ASP A 1 97 ? -14.377 8.523 -0.363 1.00 93.06 97 ASP A O 1
ATOM 723 N N . THR A 1 98 ? -13.949 7.079 1.285 1.00 91.94 98 THR A N 1
ATOM 724 C CA . THR A 1 98 ? -12.749 6.506 0.684 1.00 91.94 98 THR A CA 1
ATOM 725 C C . THR A 1 98 ? -13.009 5.075 0.223 1.00 91.94 98 THR A C 1
ATOM 727 O O . THR A 1 98 ? -13.437 4.196 0.968 1.00 91.94 98 THR A O 1
ATOM 730 N N . LYS A 1 99 ? -12.697 4.802 -1.048 1.00 93.25 99 LYS A N 1
ATOM 731 C CA . LYS A 1 99 ? -12.938 3.486 -1.655 1.00 93.25 99 LYS A CA 1
ATOM 732 C C . LYS A 1 99 ? -12.137 2.379 -0.946 1.00 93.25 99 LYS A C 1
ATOM 734 O O . LYS A 1 99 ? -10.957 2.577 -0.649 1.00 93.25 99 LYS A O 1
ATOM 739 N N . PRO A 1 100 ? -12.670 1.146 -0.833 1.00 92.75 100 PRO A N 1
ATOM 740 C CA . PRO A 1 100 ? -11.964 0.025 -0.201 1.00 92.75 100 PRO A CA 1
ATOM 741 C C . PRO A 1 100 ? -10.568 -0.268 -0.775 1.00 92.75 100 PRO A C 1
ATOM 743 O O . PRO A 1 100 ? -9.680 -0.739 -0.071 1.00 92.75 100 PRO A O 1
ATOM 746 N N . ALA A 1 101 ? -10.356 -0.061 -2.079 1.00 89.56 101 ALA A N 1
ATOM 747 C CA . ALA A 1 101 ? -9.047 -0.265 -2.707 1.00 89.56 101 ALA A CA 1
ATOM 748 C C . ALA A 1 101 ? -7.998 0.743 -2.210 1.00 89.56 101 ALA A C 1
ATOM 750 O O . ALA A 1 101 ? -6.843 0.370 -2.010 1.00 89.56 101 ALA A O 1
ATOM 751 N N . VAL A 1 102 ? -8.423 1.983 -1.964 1.00 92.56 102 VAL A N 1
ATOM 752 C CA . VAL A 1 102 ? -7.577 3.053 -1.431 1.00 92.56 102 VAL A CA 1
ATOM 753 C C . VAL A 1 102 ? -7.213 2.752 0.019 1.00 92.56 102 VAL A C 1
ATOM 755 O O . VAL A 1 102 ? -6.032 2.751 0.348 1.00 92.56 102 VAL A O 1
ATOM 758 N N . TRP A 1 103 ? -8.176 2.340 0.851 1.00 95.75 103 TRP A N 1
ATOM 759 C CA . TRP A 1 103 ? -7.892 1.914 2.228 1.00 95.75 103 TRP A CA 1
ATOM 760 C C . TRP A 1 103 ? -6.880 0.772 2.316 1.00 95.75 103 TRP A C 1
ATOM 762 O O . TRP A 1 103 ? -5.980 0.805 3.152 1.00 95.75 103 TRP A O 1
ATOM 772 N N . ARG A 1 104 ? -6.960 -0.215 1.414 1.00 93.75 104 ARG A N 1
ATOM 773 C CA . ARG A 1 104 ? -5.938 -1.273 1.332 1.00 93.75 104 ARG A CA 1
ATOM 774 C C . ARG A 1 104 ? -4.553 -0.705 1.028 1.00 93.75 104 ARG A C 1
ATOM 776 O O . ARG A 1 104 ? -3.574 -1.207 1.567 1.00 93.75 104 ARG A O 1
ATOM 783 N N . SER A 1 105 ? -4.462 0.312 0.171 1.00 91.31 105 SER A N 1
ATOM 784 C CA . SER A 1 105 ? -3.185 0.950 -0.154 1.00 91.31 105 SER A CA 1
ATOM 785 C C . SER A 1 105 ? -2.654 1.830 0.975 1.00 91.31 105 SER A C 1
ATOM 787 O O . SER A 1 105 ? -1.448 1.837 1.209 1.00 91.31 105 SER A O 1
ATOM 789 N N . ILE A 1 106 ? -3.534 2.532 1.692 1.00 94.75 106 ILE A N 1
ATOM 790 C CA . ILE A 1 106 ? -3.184 3.285 2.901 1.00 94.75 106 ILE A CA 1
ATOM 791 C C . ILE A 1 106 ? -2.610 2.318 3.937 1.00 94.75 106 ILE A C 1
ATOM 793 O O . ILE A 1 106 ? -1.465 2.474 4.337 1.00 94.75 106 ILE A O 1
ATOM 797 N N . LEU A 1 107 ? -3.340 1.254 4.289 1.00 94.31 107 LEU A N 1
ATOM 798 C CA . LEU A 1 107 ? -2.895 0.271 5.282 1.00 94.31 107 LEU A CA 1
ATOM 799 C C . LEU A 1 107 ? -1.551 -0.376 4.913 1.00 94.31 107 LEU A C 1
ATOM 801 O O . LEU A 1 107 ? -0.711 -0.554 5.790 1.00 94.31 107 LEU A O 1
ATOM 805 N N . ARG A 1 108 ? -1.303 -0.682 3.629 1.00 91.25 108 ARG A N 1
ATOM 806 C CA . ARG A 1 108 ? 0.015 -1.175 3.183 1.00 91.25 108 ARG A CA 1
ATOM 807 C C . ARG A 1 108 ? 1.133 -0.165 3.425 1.00 91.25 108 ARG A C 1
ATOM 809 O O . ARG A 1 108 ? 2.184 -0.560 3.919 1.00 91.25 108 ARG A O 1
ATOM 816 N N . GLN A 1 109 ? 0.909 1.110 3.112 1.00 92.56 109 GLN A N 1
ATOM 817 C CA . GLN A 1 109 ? 1.894 2.160 3.376 1.00 92.56 109 GLN A CA 1
ATOM 818 C C . GLN A 1 109 ? 2.120 2.363 4.873 1.00 92.56 109 GLN A C 1
ATOM 820 O O . GLN A 1 109 ? 3.264 2.476 5.284 1.00 92.56 109 GLN A O 1
ATOM 825 N N . LEU A 1 110 ? 1.079 2.307 5.710 1.00 94.50 110 LEU A N 1
ATOM 826 C CA . LEU A 1 110 ? 1.251 2.397 7.166 1.00 94.50 110 LEU A CA 1
ATOM 827 C C . LEU A 1 110 ? 2.088 1.236 7.723 1.00 94.50 110 LEU A C 1
ATOM 829 O O . LEU A 1 110 ? 2.887 1.445 8.635 1.00 94.50 110 LEU A O 1
ATOM 833 N N . VAL A 1 111 ? 1.954 0.030 7.159 1.00 92.00 111 VAL A N 1
ATOM 834 C CA . VAL A 1 111 ? 2.823 -1.107 7.505 1.00 92.00 111 VAL A CA 1
ATOM 835 C C . VAL A 1 111 ? 4.257 -0.874 7.024 1.00 92.00 111 VAL A C 1
ATOM 837 O O . VAL A 1 111 ? 5.200 -1.044 7.793 1.00 92.00 111 VAL A O 1
ATOM 840 N N . ALA A 1 112 ? 4.438 -0.437 5.775 1.00 89.25 112 ALA A N 1
ATOM 841 C CA . ALA A 1 112 ? 5.755 -0.130 5.214 1.00 89.25 112 ALA A CA 1
ATOM 842 C C . ALA A 1 112 ? 6.483 0.994 5.978 1.00 89.25 112 ALA A C 1
ATOM 844 O O . ALA A 1 112 ? 7.697 0.937 6.155 1.00 89.25 112 ALA A O 1
ATOM 845 N N . SER A 1 113 ? 5.737 1.979 6.482 1.00 89.62 113 SER A N 1
ATOM 846 C CA . SER A 1 113 ? 6.229 3.083 7.309 1.00 89.62 113 SER A CA 1
ATOM 847 C C . SER A 1 113 ? 6.343 2.730 8.795 1.00 89.62 113 SER A C 1
ATOM 849 O O . SER A 1 113 ? 6.668 3.605 9.593 1.00 89.62 113 SER A O 1
ATOM 851 N N . HIS A 1 114 ? 6.095 1.478 9.195 1.00 91.62 114 HIS A N 1
ATOM 852 C CA . HIS A 1 114 ? 6.166 1.018 10.586 1.00 91.62 114 HIS A CA 1
ATOM 853 C C . HIS A 1 114 ? 5.267 1.813 11.558 1.00 91.62 114 HIS A C 1
ATOM 855 O O . HIS A 1 114 ? 5.599 1.992 12.728 1.00 91.62 114 HIS A O 1
ATOM 861 N N . ILE A 1 115 ? 4.126 2.309 11.076 1.00 95.25 115 ILE A N 1
ATOM 862 C CA . ILE A 1 115 ? 3.020 2.847 11.894 1.00 95.25 115 ILE A CA 1
ATOM 863 C C . ILE A 1 115 ? 2.129 1.699 12.368 1.00 95.25 115 ILE A C 1
ATOM 865 O O . ILE A 1 115 ? 1.666 1.683 13.509 1.00 95.25 115 ILE A O 1
ATOM 869 N N . LEU A 1 116 ? 1.923 0.728 11.481 1.00 94.75 116 LEU A N 1
ATOM 870 C CA . LEU A 1 116 ? 1.295 -0.550 11.774 1.00 94.75 116 LEU A CA 1
ATOM 871 C C . LEU A 1 116 ? 2.312 -1.673 11.571 1.00 94.75 116 LEU A C 1
ATOM 873 O O . LEU A 1 116 ? 3.286 -1.532 10.832 1.00 94.75 116 LEU A O 1
ATOM 877 N N . GLU A 1 117 ? 2.063 -2.815 12.188 1.00 91.38 117 GLU A N 1
ATOM 878 C CA . GLU A 1 117 ? 2.811 -4.044 11.955 1.00 91.38 117 GLU A CA 1
ATOM 879 C C . GLU A 1 117 ? 1.869 -5.242 11.840 1.00 91.38 117 GLU A C 1
ATOM 881 O O . GLU A 1 117 ? 0.723 -5.205 12.291 1.00 91.38 117 GLU A O 1
ATOM 886 N N . VAL A 1 118 ? 2.343 -6.304 11.192 1.00 87.56 118 VAL A N 1
ATOM 887 C CA . VAL A 1 118 ? 1.601 -7.563 11.092 1.00 87.56 118 VAL A CA 1
ATOM 888 C C . VAL A 1 118 ? 2.044 -8.468 12.233 1.00 87.56 118 VAL A C 1
ATOM 890 O O . VAL A 1 118 ? 3.228 -8.778 12.358 1.00 87.56 118 VAL A O 1
ATOM 893 N N . ASP A 1 119 ? 1.096 -8.938 13.037 1.00 82.62 119 ASP A N 1
ATOM 894 C CA . ASP A 1 119 ? 1.349 -9.941 14.064 1.00 82.62 119 ASP A CA 1
ATOM 895 C C . ASP A 1 119 ? 1.598 -11.310 13.419 1.00 82.62 119 ASP A C 1
ATOM 897 O O . ASP A 1 119 ? 0.672 -12.077 13.141 1.00 82.62 119 ASP A O 1
ATOM 901 N N . VAL A 1 120 ? 2.874 -11.603 13.168 1.00 72.56 120 VAL A N 1
ATOM 902 C CA . VAL A 1 120 ? 3.333 -12.874 12.590 1.00 72.56 120 VAL A CA 1
ATOM 903 C C . VAL A 1 120 ? 3.271 -14.023 13.607 1.00 72.56 120 VAL A C 1
ATOM 905 O O . VAL A 1 120 ? 3.204 -15.180 13.203 1.00 72.56 120 VAL A O 1
ATOM 908 N N . ALA A 1 121 ? 3.304 -13.726 14.911 1.00 68.88 121 ALA A N 1
ATOM 909 C CA . ALA A 1 121 ? 3.305 -14.738 15.970 1.00 68.88 121 ALA A CA 1
ATOM 910 C C . ALA A 1 121 ? 1.889 -15.214 16.337 1.00 68.88 121 ALA A C 1
ATOM 912 O O . ALA A 1 121 ? 1.721 -16.346 16.786 1.00 68.88 121 ALA A O 1
ATOM 913 N N . GLY A 1 122 ? 0.884 -14.355 16.156 1.00 67.06 122 GLY A N 1
ATOM 914 C CA . GLY A 1 122 ? -0.529 -14.684 16.309 1.00 67.06 122 GLY A CA 1
ATOM 915 C C . GLY A 1 122 ? -1.193 -15.106 14.996 1.00 67.06 122 GLY A C 1
ATOM 916 O O . GLY A 1 122 ? -0.725 -15.991 14.285 1.00 67.06 122 GLY A O 1
ATOM 917 N N . TYR A 1 123 ? -2.326 -14.476 14.676 1.00 67.31 123 TYR A N 1
ATOM 918 C CA . TYR A 1 123 ? -3.194 -14.853 13.549 1.00 67.31 123 TYR A CA 1
ATOM 919 C C . TYR A 1 123 ? -3.055 -13.938 12.314 1.00 67.31 123 TYR A C 1
ATOM 921 O O . TYR A 1 123 ? -3.968 -13.882 11.488 1.00 67.31 123 TYR A O 1
ATOM 929 N N . GLY A 1 124 ? -1.957 -13.184 12.176 1.00 72.12 124 GLY A N 1
ATOM 930 C CA . GLY A 1 124 ? -1.754 -12.268 11.042 1.00 72.12 124 GLY A CA 1
ATOM 931 C C . GLY A 1 124 ? -2.600 -10.989 11.106 1.00 72.12 124 GLY A C 1
ATOM 932 O O . GLY A 1 124 ? -2.950 -10.424 10.067 1.00 72.12 124 GLY A O 1
ATOM 933 N N . GLY A 1 125 ? -2.974 -10.555 12.314 1.00 87.75 125 GLY A N 1
ATOM 934 C CA . GLY A 1 125 ? -3.686 -9.295 12.548 1.00 87.75 125 GLY A CA 1
ATOM 935 C C . GLY A 1 125 ? -2.779 -8.072 12.411 1.00 87.75 125 GLY A C 1
ATOM 936 O O . GLY A 1 125 ? -1.558 -8.193 12.461 1.00 87.75 125 GLY A O 1
ATOM 937 N N . LEU A 1 126 ? -3.373 -6.892 12.234 1.00 92.81 126 LEU A N 1
ATOM 938 C CA . LEU A 1 126 ? -2.647 -5.626 12.312 1.00 92.81 126 LEU A CA 1
ATOM 939 C C . LEU A 1 126 ? -2.548 -5.163 13.768 1.00 92.81 126 LEU A C 1
ATOM 941 O O . LEU A 1 126 ? -3.534 -5.239 14.500 1.00 92.81 126 LEU A O 1
ATOM 945 N N . ARG A 1 127 ? -1.373 -4.657 14.148 1.00 94.12 127 ARG A N 1
ATOM 946 C CA . ARG A 1 127 ? -1.096 -4.013 15.436 1.00 94.12 127 ARG A CA 1
ATOM 947 C C . ARG A 1 127 ? -0.514 -2.626 15.240 1.00 94.12 127 ARG A C 1
ATOM 949 O O . ARG A 1 127 ? 0.116 -2.346 14.220 1.00 94.12 127 ARG A O 1
ATOM 956 N N . THR A 1 128 ? -0.710 -1.780 16.234 1.00 95.81 128 THR A N 1
ATOM 957 C CA . THR A 1 128 ? -0.203 -0.414 16.273 1.00 95.81 128 THR A CA 1
ATOM 958 C C . THR A 1 128 ? 1.198 -0.398 16.870 1.00 95.81 128 THR A C 1
ATOM 960 O O . THR A 1 128 ? 1.457 -1.006 17.907 1.00 95.81 128 THR A O 1
ATOM 963 N N . THR A 1 129 ? 2.119 0.325 16.239 1.00 96.19 129 THR A N 1
ATOM 964 C CA . THR A 1 129 ? 3.477 0.521 16.768 1.00 96.19 129 THR A CA 1
ATOM 965 C C . THR A 1 129 ? 3.528 1.760 17.678 1.00 96.19 129 THR A C 1
ATOM 967 O O . THR A 1 129 ? 2.573 2.544 17.727 1.00 96.19 129 THR A O 1
ATOM 970 N N . PRO A 1 130 ? 4.647 2.034 18.378 1.00 97.19 130 PRO A N 1
ATOM 971 C CA . PRO A 1 130 ? 4.818 3.302 19.089 1.00 97.19 130 PRO A CA 1
ATOM 972 C C . PRO A 1 130 ? 4.601 4.542 18.204 1.00 97.19 130 PRO A C 1
ATOM 974 O O . PRO A 1 130 ? 4.012 5.516 18.673 1.00 97.19 130 PRO A O 1
ATOM 977 N N . ARG A 1 131 ? 4.994 4.484 16.920 1.00 96.81 131 ARG A N 1
ATOM 978 C CA . ARG A 1 131 ? 4.740 5.560 15.945 1.00 96.81 131 ARG A CA 1
ATOM 979 C C . ARG A 1 131 ? 3.261 5.686 15.608 1.00 96.81 131 ARG A C 1
ATOM 981 O O . ARG A 1 131 ? 2.739 6.793 15.588 1.00 96.81 131 ARG A O 1
ATOM 988 N N . GLY A 1 132 ? 2.550 4.572 15.423 1.00 96.94 132 GLY A N 1
ATOM 989 C CA . GLY A 1 132 ? 1.097 4.616 15.232 1.00 96.94 132 GLY A CA 1
ATOM 990 C C . GLY A 1 132 ? 0.366 5.267 16.403 1.00 96.94 132 GLY A C 1
ATOM 991 O O . GLY A 1 132 ? -0.498 6.118 16.198 1.00 96.94 132 GLY A O 1
ATOM 992 N N . ASN A 1 133 ? 0.793 4.978 17.631 1.00 97.00 133 ASN A N 1
ATOM 993 C CA . ASN A 1 133 ? 0.251 5.638 18.816 1.00 97.00 133 ASN A CA 1
ATOM 994 C C . ASN A 1 133 ? 0.574 7.146 18.859 1.00 97.00 133 ASN A C 1
ATOM 996 O O . ASN A 1 133 ? -0.264 7.929 19.304 1.00 97.00 133 ASN A O 1
ATOM 1000 N N . ALA A 1 134 ? 1.749 7.570 18.383 1.00 97.38 134 ALA A N 1
ATOM 1001 C CA . ALA A 1 134 ? 2.107 8.988 18.268 1.00 97.38 134 ALA A CA 1
ATOM 1002 C C . ALA A 1 134 ? 1.243 9.722 17.224 1.00 97.38 134 ALA A C 1
ATOM 1004 O O . ALA A 1 134 ? 0.722 10.802 17.511 1.00 97.38 134 ALA A O 1
ATOM 1005 N N . ILE A 1 135 ? 0.995 9.106 16.058 1.00 97.06 135 ILE A N 1
ATOM 1006 C CA . ILE A 1 135 ? 0.043 9.614 15.052 1.00 97.06 135 ILE A CA 1
ATOM 1007 C C . ILE A 1 135 ? -1.345 9.786 15.680 1.00 97.06 135 ILE A C 1
ATOM 1009 O O . ILE A 1 135 ? -1.958 10.844 15.531 1.00 97.06 135 ILE A O 1
ATOM 1013 N N . GLN A 1 136 ? -1.828 8.785 16.427 1.00 95.12 136 GLN A N 1
ATOM 1014 C CA . GLN A 1 136 ? -3.144 8.834 17.071 1.00 95.12 136 GLN A CA 1
ATOM 1015 C C . GLN A 1 136 ? -3.255 9.978 18.089 1.00 95.12 136 GLN A C 1
ATOM 1017 O O . GLN A 1 136 ? -4.281 10.654 18.143 1.00 95.12 136 GLN A O 1
ATOM 1022 N N . ARG A 1 137 ? -2.187 10.247 18.853 1.00 96.31 137 ARG A N 1
ATOM 1023 C CA . ARG A 1 137 ? -2.108 11.391 19.781 1.00 96.31 137 ARG A CA 1
ATOM 1024 C C . ARG A 1 137 ? -1.894 12.740 19.084 1.00 96.31 137 ARG A C 1
ATOM 1026 O O . ARG A 1 137 ? -2.020 13.775 19.727 1.00 96.31 137 ARG A O 1
ATOM 1033 N N . GLY A 1 138 ? -1.614 12.749 17.780 1.00 95.00 138 GLY A N 1
ATOM 1034 C CA . GLY A 1 138 ? -1.308 13.962 17.018 1.00 95.00 138 GLY A CA 1
ATOM 1035 C C . GLY A 1 138 ? 0.101 14.509 17.253 1.00 95.00 138 GLY A C 1
ATOM 1036 O O . GLY A 1 138 ? 0.340 15.680 16.984 1.00 95.00 138 GLY A O 1
ATOM 1037 N N . GLU A 1 139 ? 1.015 13.679 17.753 1.00 96.69 139 GLU A N 1
ATOM 1038 C CA . GLU A 1 139 ? 2.421 14.027 18.009 1.00 96.69 139 GLU A CA 1
ATOM 1039 C C . GLU A 1 139 ? 3.298 13.881 16.757 1.00 96.69 139 GLU A C 1
ATOM 1041 O O . GLU A 1 139 ? 4.374 14.467 16.677 1.00 96.69 139 GLU A O 1
ATOM 1046 N N . GLU A 1 140 ? 2.841 13.098 15.781 1.00 94.94 140 GLU A N 1
ATOM 1047 C CA . GLU A 1 140 ? 3.534 12.830 14.524 1.00 94.94 140 GLU A CA 1
ATOM 1048 C C . GLU A 1 140 ? 2.558 13.022 13.350 1.00 94.94 140 GLU A C 1
ATOM 1050 O O . GLU A 1 140 ? 1.340 12.861 13.495 1.00 94.94 140 GLU A O 1
ATOM 1055 N N . THR A 1 141 ? 3.092 13.360 12.177 1.00 95.62 141 THR A N 1
ATOM 1056 C CA . THR A 1 141 ? 2.362 13.416 10.904 1.00 95.62 141 THR A CA 1
ATOM 1057 C C . THR A 1 141 ? 2.972 12.434 9.908 1.00 95.62 141 THR A C 1
ATOM 1059 O O . THR A 1 141 ? 4.113 11.994 10.062 1.00 95.62 141 THR A O 1
ATOM 1062 N N . ILE A 1 142 ? 2.212 12.070 8.876 1.00 94.81 142 ILE A N 1
ATOM 1063 C CA . ILE A 1 142 ? 2.709 11.217 7.794 1.00 94.81 142 ILE A CA 1
ATOM 1064 C C . ILE A 1 142 ? 2.248 11.725 6.434 1.00 94.81 142 ILE A C 1
ATOM 1066 O O . ILE A 1 142 ? 1.088 12.086 6.243 1.00 94.81 142 ILE A O 1
ATOM 1070 N N . GLU A 1 143 ? 3.154 11.655 5.466 1.00 93.94 143 GLU A N 1
ATOM 1071 C CA . GLU A 1 143 ? 2.829 11.791 4.054 1.00 93.94 143 GLU A CA 1
ATOM 1072 C C . GLU A 1 143 ? 2.629 10.416 3.403 1.00 93.94 143 GLU A C 1
ATOM 1074 O O . GLU A 1 143 ? 3.375 9.467 3.652 1.00 93.94 143 GLU A O 1
ATOM 1079 N N . LEU A 1 144 ? 1.623 10.312 2.539 1.00 92.31 144 LEU A N 1
ATOM 1080 C CA . LEU A 1 144 ? 1.310 9.122 1.752 1.00 92.31 144 LEU A CA 1
ATOM 1081 C C . LEU A 1 144 ? 1.438 9.435 0.261 1.00 92.31 144 LEU A C 1
ATOM 1083 O O . LEU A 1 144 ? 1.267 10.574 -0.174 1.00 92.31 144 LEU A O 1
ATOM 1087 N N . ARG A 1 145 ? 1.700 8.411 -0.551 1.00 89.81 145 ARG A N 1
ATOM 1088 C CA . ARG A 1 145 ? 1.777 8.557 -2.008 1.00 89.81 145 ARG A CA 1
ATOM 1089 C C . ARG A 1 145 ? 0.404 8.904 -2.575 1.00 89.81 145 ARG A C 1
ATOM 1091 O O . ARG A 1 145 ? -0.533 8.123 -2.437 1.00 89.81 145 ARG A O 1
ATOM 1098 N N . GLU A 1 146 ? 0.269 10.004 -3.300 1.00 84.25 146 GLU A N 1
ATOM 1099 C CA . GLU A 1 146 ? -1.015 10.465 -3.843 1.00 84.25 146 GLU A CA 1
ATOM 1100 C C . GLU A 1 146 ? -1.648 9.448 -4.814 1.00 84.25 146 GLU A C 1
ATOM 1102 O O . GLU A 1 146 ? -2.860 9.229 -4.820 1.00 84.25 146 GLU A O 1
ATOM 1107 N N . GLU A 1 147 ? -0.824 8.751 -5.599 1.00 72.19 147 GLU A N 1
ATOM 1108 C CA . GLU A 1 147 ? -1.262 7.698 -6.528 1.00 72.19 147 GLU A CA 1
ATOM 1109 C C . GLU A 1 147 ? -1.999 6.554 -5.827 1.00 72.19 147 GLU A C 1
ATOM 1111 O O . GLU A 1 147 ? -2.880 5.922 -6.405 1.00 72.19 147 GLU A O 1
ATOM 1116 N N . SER A 1 148 ? -1.656 6.302 -4.563 1.00 66.75 148 SER A N 1
ATOM 1117 C CA . SER A 1 148 ? -2.314 5.295 -3.735 1.00 66.75 148 SER A CA 1
ATOM 1118 C C . SER A 1 148 ? -3.717 5.721 -3.282 1.00 66.75 148 SER A C 1
ATOM 1120 O 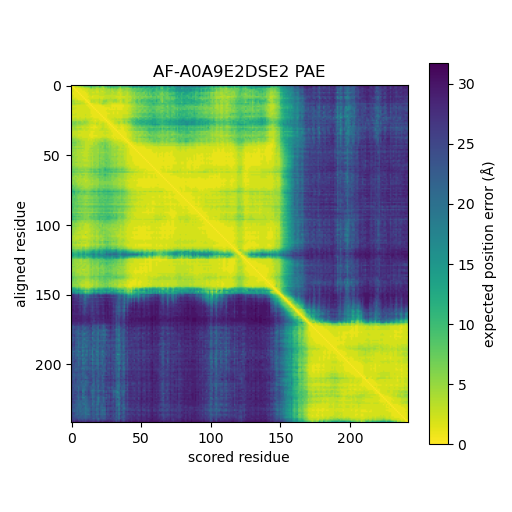O . SER A 1 148 ? -4.550 4.870 -2.961 1.00 66.75 148 SER A O 1
ATOM 1122 N N . LEU A 1 149 ? -3.974 7.034 -3.284 1.00 66.44 149 LEU A N 1
ATOM 1123 C CA . LEU A 1 149 ? -5.220 7.672 -2.864 1.00 66.44 149 LEU A CA 1
ATOM 1124 C C . LEU A 1 149 ? -6.175 7.883 -4.044 1.00 66.44 149 LEU A C 1
ATOM 1126 O O . LEU A 1 149 ? -7.397 7.826 -3.895 1.00 66.44 149 LEU A O 1
ATOM 1130 N N . LYS A 1 150 ? -5.632 8.041 -5.253 1.00 65.56 150 LYS A N 1
ATOM 1131 C CA . LYS A 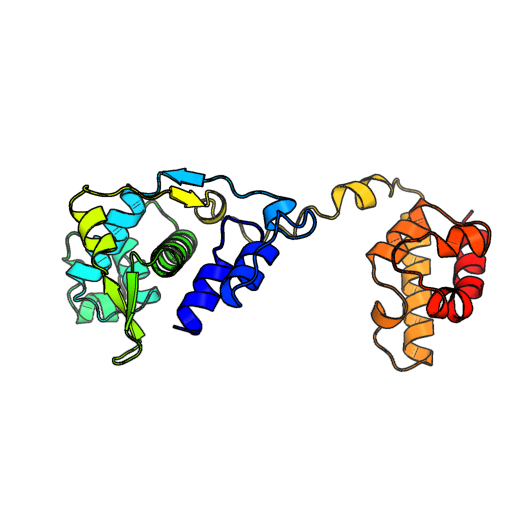1 150 ? -6.406 8.077 -6.495 1.00 65.56 150 LYS A CA 1
ATOM 1132 C C . LYS A 1 150 ? -6.721 6.650 -6.934 1.00 65.56 150 LYS A C 1
ATOM 1134 O O . LYS A 1 150 ? -5.910 5.973 -7.555 1.00 65.56 150 LYS A O 1
ATOM 1139 N N . SER A 1 151 ? -7.945 6.192 -6.654 1.00 50.16 151 SER A N 1
ATOM 1140 C CA . SER A 1 151 ? -8.493 4.951 -7.222 1.00 50.16 151 SER A CA 1
ATOM 1141 C C . SER A 1 151 ? -8.403 4.986 -8.748 1.00 50.16 151 SER A C 1
ATOM 1143 O O . SER A 1 151 ? -9.327 5.452 -9.416 1.00 50.16 151 SER A O 1
ATOM 1145 N N . THR A 1 152 ? -7.347 4.415 -9.310 1.00 45.22 152 THR A N 1
ATOM 1146 C CA . THR A 1 152 ? -7.305 4.082 -10.726 1.00 45.22 152 THR A CA 1
ATOM 1147 C C . THR A 1 152 ? -6.781 2.667 -10.889 1.00 45.22 152 THR A C 1
ATOM 1149 O O . THR A 1 152 ? -5.731 2.279 -10.377 1.00 45.22 152 THR A O 1
ATOM 1152 N N . ALA A 1 153 ? -7.590 1.865 -11.585 1.00 42.75 153 ALA A N 1
ATOM 1153 C CA . ALA A 1 153 ? -7.171 0.632 -12.222 1.00 42.75 153 ALA A CA 1
ATOM 1154 C C . ALA A 1 153 ? -5.806 0.850 -12.873 1.00 42.75 153 ALA A C 1
ATOM 1156 O O . ALA A 1 153 ? -5.604 1.926 -13.429 1.00 42.75 153 ALA A O 1
ATOM 1157 N N . ARG A 1 154 ? -4.916 -0.156 -12.807 1.00 37.41 154 ARG A N 1
ATOM 1158 C CA . ARG A 1 154 ? -3.621 -0.205 -13.510 1.00 37.41 154 ARG A CA 1
ATOM 1159 C C . ARG A 1 154 ? -3.694 0.592 -14.810 1.00 37.41 154 ARG A C 1
ATOM 1161 O O . ARG A 1 154 ? -4.066 0.054 -15.854 1.00 37.41 154 ARG A O 1
ATOM 1168 N N . THR A 1 155 ? -3.314 1.862 -14.758 1.00 38.00 155 THR A N 1
ATOM 1169 C CA . THR A 1 155 ? -3.029 2.593 -15.974 1.00 38.00 155 THR A CA 1
ATOM 1170 C C . THR A 1 155 ? -1.697 2.007 -16.367 1.00 38.00 155 THR A C 1
ATOM 1172 O O . THR A 1 155 ? -0.686 2.259 -15.716 1.00 38.00 155 THR A O 1
ATOM 1175 N N . LYS A 1 156 ? -1.734 1.078 -17.333 1.00 39.06 156 LYS A N 1
ATOM 1176 C CA . LYS A 1 156 ? -0.546 0.581 -18.022 1.00 39.06 156 LYS A CA 1
ATOM 1177 C C . LYS A 1 156 ? 0.367 1.783 -18.212 1.00 39.06 156 LYS A C 1
ATOM 1179 O O . LYS A 1 156 ? -0.021 2.730 -18.892 1.00 39.06 156 LYS A O 1
ATOM 1184 N N . SER A 1 157 ? 1.511 1.732 -17.534 1.00 37.00 157 SER A N 1
ATOM 1185 C CA . SER A 1 157 ? 2.617 2.669 -17.650 1.00 37.00 157 SER A CA 1
ATOM 1186 C C . SER A 1 157 ? 2.629 3.297 -19.044 1.00 37.00 157 SER A C 1
ATOM 1188 O O . SER A 1 157 ? 2.755 2.593 -20.050 1.00 37.00 157 SER A O 1
ATOM 1190 N N . LYS A 1 158 ? 2.502 4.625 -19.096 1.00 41.47 158 LYS A N 1
ATOM 1191 C CA . LYS A 1 158 ? 2.668 5.461 -20.294 1.00 41.47 158 LYS A CA 1
ATOM 1192 C C . LYS A 1 158 ? 4.119 5.450 -20.820 1.00 41.47 158 LYS A C 1
ATOM 1194 O O . LYS A 1 158 ? 4.560 6.412 -21.434 1.00 41.47 158 LYS A O 1
ATOM 1199 N N . ARG A 1 159 ? 4.855 4.340 -20.679 1.00 40.31 159 ARG A N 1
ATOM 1200 C CA . ARG A 1 159 ? 6.140 4.102 -21.361 1.00 40.31 159 ARG A CA 1
ATOM 1201 C C . ARG A 1 159 ? 6.008 3.973 -22.884 1.00 40.31 159 ARG A C 1
ATOM 1203 O O . ARG A 1 159 ? 7.013 3.865 -23.571 1.00 40.31 159 ARG A O 1
ATOM 1210 N N . GLY A 1 160 ? 4.790 4.003 -23.425 1.00 41.69 160 GLY A N 1
ATOM 1211 C CA . GLY A 1 160 ? 4.549 3.980 -24.866 1.00 41.69 160 GLY A CA 1
ATOM 1212 C C . GLY A 1 160 ? 4.612 5.341 -25.573 1.00 41.69 160 GLY A C 1
ATOM 1213 O O . GLY A 1 160 ? 4.547 5.366 -26.795 1.00 41.69 160 GLY A O 1
ATOM 1214 N N . SER A 1 161 ? 4.747 6.477 -24.877 1.00 50.91 161 SER A N 1
ATOM 1215 C CA . SER A 1 161 ? 4.430 7.788 -25.481 1.00 50.91 161 SER A CA 1
ATOM 1216 C C . SER A 1 161 ? 5.448 8.351 -26.487 1.00 50.91 161 SER A C 1
ATOM 1218 O O . SER A 1 161 ? 5.071 9.219 -27.273 1.00 50.91 161 SER A O 1
ATOM 1220 N N . ALA A 1 162 ? 6.686 7.848 -26.534 1.00 46.28 162 ALA A N 1
ATOM 1221 C CA . ALA A 1 162 ? 7.632 8.189 -27.606 1.00 46.28 162 ALA A CA 1
ATOM 1222 C C . ALA A 1 162 ? 7.473 7.254 -28.820 1.00 46.28 162 ALA A C 1
ATOM 1224 O O . ALA A 1 162 ? 7.423 7.706 -29.960 1.00 46.28 162 ALA A O 1
ATOM 1225 N N . ALA A 1 163 ? 7.284 5.957 -28.566 1.00 46.00 163 ALA A N 1
ATOM 1226 C CA . ALA A 1 163 ? 7.192 4.927 -29.598 1.00 46.00 163 ALA A CA 1
ATOM 1227 C C . ALA A 1 163 ? 5.813 4.890 -30.298 1.00 46.00 163 ALA A C 1
ATOM 1229 O O . ALA A 1 163 ? 5.718 4.568 -31.475 1.00 46.00 163 ALA A O 1
ATOM 1230 N N . GLN A 1 164 ? 4.734 5.273 -29.603 1.00 45.75 164 GLN A N 1
ATOM 1231 C CA . GLN A 1 164 ? 3.370 5.332 -30.155 1.00 45.75 164 GLN A CA 1
ATOM 1232 C C . GLN A 1 164 ? 3.072 6.632 -30.912 1.00 45.75 164 GLN A C 1
ATOM 1234 O O . GLN A 1 164 ? 2.125 6.660 -31.689 1.00 45.75 164 GLN A O 1
ATOM 1239 N N . LY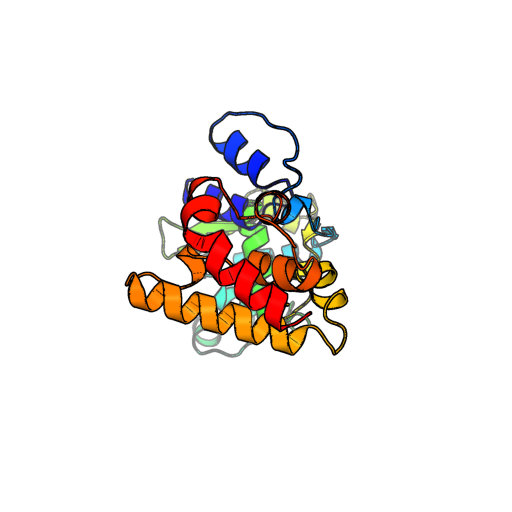S A 1 165 ? 3.871 7.694 -30.727 1.00 47.72 165 LYS A N 1
ATOM 1240 C CA . LYS A 1 165 ? 3.759 8.925 -31.531 1.00 47.72 165 LYS A CA 1
ATOM 1241 C C . LYS A 1 165 ? 4.452 8.825 -32.894 1.00 47.72 165 LYS A C 1
ATOM 1243 O O . LYS A 1 165 ? 4.130 9.620 -33.767 1.00 47.72 165 LYS A O 1
ATOM 1248 N N . ALA A 1 166 ? 5.351 7.856 -33.083 1.00 46.59 166 ALA A N 1
ATOM 1249 C CA . ALA A 1 166 ? 6.018 7.618 -34.364 1.00 46.59 166 ALA A CA 1
ATOM 1250 C C . ALA A 1 166 ? 5.156 6.816 -35.354 1.00 46.59 166 ALA A C 1
ATOM 1252 O O . ALA A 1 166 ? 5.380 6.891 -36.553 1.00 46.59 166 ALA A O 1
ATOM 1253 N N . VAL A 1 167 ? 4.132 6.098 -34.882 1.00 50.22 167 VAL A N 1
ATOM 1254 C CA . VAL A 1 167 ? 3.267 5.288 -35.749 1.00 50.22 167 VAL A CA 1
ATOM 1255 C C . VAL A 1 167 ? 2.108 6.141 -36.273 1.00 50.22 167 VAL A C 1
ATOM 1257 O O . VAL A 1 167 ? 0.940 5.951 -35.927 1.00 50.22 167 VAL A O 1
ATOM 1260 N N . ALA A 1 168 ? 2.450 7.128 -37.102 1.00 51.22 168 ALA A N 1
ATOM 1261 C CA . ALA A 1 168 ? 1.507 7.691 -38.058 1.00 51.22 168 ALA A CA 1
ATOM 1262 C C . ALA A 1 168 ? 1.132 6.594 -39.073 1.00 51.22 168 ALA A C 1
ATOM 1264 O O . ALA A 1 168 ? 1.876 5.636 -39.265 1.00 51.22 168 ALA A O 1
ATOM 1265 N N . GLN A 1 169 ? -0.046 6.711 -39.683 1.00 51.84 169 GLN A N 1
ATOM 1266 C CA . GLN A 1 169 ? -0.815 5.663 -40.380 1.00 51.84 169 GLN A CA 1
ATOM 1267 C C . GLN A 1 169 ? -0.085 4.779 -41.4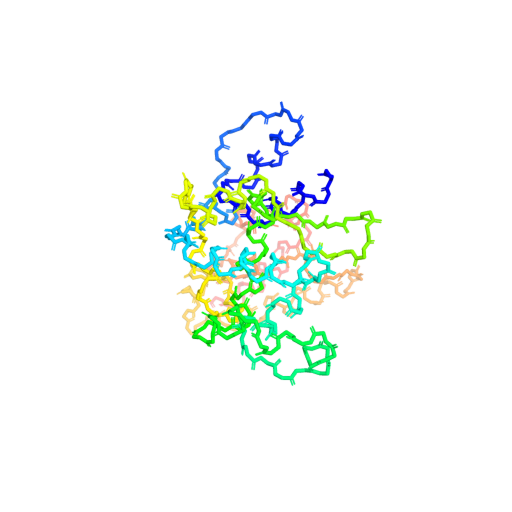31 1.00 51.84 169 GLN A C 1
ATOM 1269 O O . GLN A 1 169 ? -0.689 3.819 -41.899 1.00 51.84 169 GLN A O 1
ATOM 1274 N N . GLY A 1 170 ? 1.186 5.027 -41.768 1.00 54.09 170 GLY A N 1
ATOM 1275 C CA . GLY A 1 170 ? 2.015 4.178 -42.635 1.00 54.09 170 GLY A CA 1
ATOM 1276 C C . GLY A 1 170 ? 2.763 3.024 -41.940 1.00 54.09 170 GLY A C 1
ATOM 1277 O O . GLY A 1 170 ? 3.005 2.001 -42.573 1.00 54.09 170 GLY A O 1
ATOM 1278 N N . ASP A 1 171 ? 3.079 3.114 -40.641 1.00 68.25 171 ASP A N 1
ATOM 1279 C CA . ASP A 1 171 ? 4.030 2.173 -40.004 1.00 68.25 171 ASP A CA 1
ATOM 1280 C C . ASP A 1 171 ? 3.374 0.997 -39.252 1.00 68.25 171 ASP A C 1
ATOM 1282 O O . ASP A 1 171 ? 4.059 0.086 -38.778 1.00 68.25 171 ASP A O 1
ATOM 1286 N N . LEU A 1 172 ? 2.035 0.954 -39.181 1.00 76.19 172 LEU A N 1
ATOM 1287 C CA . LEU A 1 172 ? 1.301 -0.177 -38.588 1.00 76.19 172 LEU A CA 1
ATOM 1288 C C . LEU A 1 172 ? 1.467 -1.467 -39.401 1.00 76.19 172 LEU A C 1
ATOM 1290 O O . LEU A 1 172 ? 1.570 -2.544 -38.814 1.00 76.19 172 LEU A O 1
ATOM 1294 N N . GLY A 1 173 ? 1.510 -1.357 -40.734 1.00 83.50 173 GLY A N 1
ATOM 1295 C CA . GLY A 1 173 ? 1.686 -2.504 -41.628 1.00 83.50 173 GLY A CA 1
ATOM 1296 C C . GLY A 1 173 ? 3.056 -3.157 -41.453 1.00 83.50 173 GLY A C 1
ATOM 1297 O O . GLY A 1 173 ? 3.138 -4.362 -41.221 1.00 83.50 173 GLY A O 1
ATOM 1298 N N . LEU A 1 174 ? 4.120 -2.348 -41.458 1.00 88.12 174 LEU A N 1
ATOM 1299 C CA . LEU A 1 174 ? 5.484 -2.821 -41.215 1.00 88.12 174 LEU A CA 1
ATOM 1300 C C . LEU A 1 174 ? 5.633 -3.412 -39.807 1.00 88.12 174 LEU A C 1
ATOM 1302 O O . LEU A 1 174 ? 6.197 -4.491 -39.647 1.00 88.12 174 LEU A O 1
ATOM 1306 N N . LEU A 1 175 ? 5.083 -2.762 -38.776 1.00 89.81 175 LEU A N 1
ATOM 1307 C CA . LEU A 1 175 ? 5.144 -3.297 -37.414 1.00 89.81 175 LEU A CA 1
ATOM 1308 C C . LEU A 1 175 ? 4.455 -4.664 -37.295 1.00 89.81 175 LEU A C 1
ATOM 1310 O O . LEU A 1 175 ? 4.944 -5.537 -36.574 1.00 89.81 175 LEU A O 1
ATOM 1314 N N . GLN A 1 176 ? 3.327 -4.859 -37.979 1.00 89.75 176 GLN A N 1
ATOM 1315 C CA . GLN A 1 176 ? 2.643 -6.147 -37.997 1.00 89.75 176 GLN A CA 1
ATOM 1316 C C . GLN A 1 176 ? 3.486 -7.208 -38.716 1.00 89.75 176 GLN A C 1
ATOM 1318 O O . GLN A 1 176 ? 3.733 -8.267 -38.140 1.00 89.75 176 GLN A O 1
ATOM 1323 N N . ALA A 1 177 ? 4.036 -6.887 -39.888 1.00 91.31 177 ALA A N 1
ATOM 1324 C CA . ALA A 1 177 ? 4.919 -7.789 -40.623 1.00 91.31 177 ALA A CA 1
ATOM 1325 C C . ALA A 1 177 ? 6.162 -8.187 -39.800 1.00 91.31 177 ALA A C 1
ATOM 1327 O O . ALA A 1 177 ? 6.529 -9.361 -39.739 1.00 91.31 177 ALA A O 1
ATOM 1328 N N . LEU A 1 178 ? 6.770 -7.238 -39.080 1.00 93.69 178 LEU A N 1
ATOM 1329 C CA . LEU A 1 178 ? 7.901 -7.490 -38.177 1.00 93.69 178 LEU A CA 1
ATOM 1330 C C . LEU A 1 178 ? 7.527 -8.428 -37.018 1.00 93.69 178 LEU A C 1
ATOM 1332 O O . LEU A 1 178 ? 8.337 -9.259 -36.595 1.00 93.69 178 LEU A O 1
ATOM 1336 N N . LYS A 1 179 ? 6.303 -8.321 -36.486 1.00 92.94 179 LYS A N 1
ATOM 1337 C CA . LYS A 1 179 ? 5.798 -9.236 -35.450 1.00 92.94 179 LYS A CA 1
ATOM 1338 C C . LYS A 1 179 ? 5.583 -10.643 -35.994 1.00 92.94 179 LYS A C 1
ATOM 1340 O O . LYS A 1 179 ? 5.912 -11.600 -35.288 1.00 92.94 179 LYS A O 1
ATOM 1345 N N . ASP A 1 180 ? 5.076 -10.756 -37.214 1.00 93.06 180 ASP A N 1
ATOM 1346 C CA . ASP A 1 180 ? 4.833 -12.037 -37.873 1.00 93.06 180 ASP A CA 1
ATOM 1347 C C . ASP A 1 180 ? 6.154 -12.739 -38.214 1.00 93.06 180 ASP A C 1
ATOM 1349 O O . ASP A 1 180 ? 6.324 -13.916 -37.888 1.00 93.06 180 ASP A O 1
ATOM 1353 N N . LEU A 1 181 ? 7.146 -11.995 -38.719 1.00 95.00 181 LEU A N 1
ATOM 1354 C CA . LEU A 1 181 ? 8.509 -12.493 -38.930 1.00 95.00 181 LEU A CA 1
ATOM 1355 C C . LEU A 1 181 ? 9.171 -12.938 -37.620 1.00 95.00 181 LEU A C 1
ATOM 1357 O O . LEU A 1 181 ? 9.800 -13.992 -37.541 1.00 95.00 181 LEU A O 1
ATOM 1361 N N . ARG A 1 182 ? 9.010 -12.169 -36.539 1.00 96.31 182 ARG A N 1
ATOM 1362 C CA . ARG A 1 182 ? 9.509 -12.591 -35.226 1.00 96.31 182 ARG A CA 1
ATOM 1363 C C . ARG A 1 182 ? 8.869 -13.908 -34.786 1.00 96.31 182 ARG A C 1
ATOM 1365 O O . ARG A 1 182 ? 9.553 -14.760 -34.219 1.00 96.31 182 ARG A O 1
ATOM 1372 N N . LEU A 1 183 ? 7.563 -14.062 -34.997 1.00 92.69 183 LEU A N 1
ATOM 1373 C CA . LEU A 1 183 ? 6.826 -15.257 -34.600 1.00 92.69 183 LEU A CA 1
ATOM 1374 C C . LEU A 1 183 ? 7.268 -16.487 -35.401 1.00 92.69 183 LEU A C 1
ATOM 1376 O O . LEU A 1 183 ? 7.424 -17.552 -34.803 1.00 92.69 183 LEU A O 1
ATOM 1380 N N . SER A 1 184 ? 7.508 -16.356 -36.708 1.00 94.25 184 SER A N 1
ATOM 1381 C CA . SER A 1 184 ? 8.015 -17.460 -37.534 1.00 94.25 184 SER A CA 1
ATOM 1382 C C . SER A 1 184 ? 9.413 -17.898 -37.088 1.00 94.25 184 SER A C 1
ATOM 1384 O O . SER A 1 184 ? 9.607 -19.070 -36.767 1.00 94.25 184 SER A O 1
ATOM 1386 N N . LEU A 1 185 ? 10.345 -16.953 -36.921 1.00 93.00 185 LEU A N 1
ATOM 1387 C CA . LEU A 1 185 ? 11.719 -17.234 -36.482 1.00 93.00 185 LEU A CA 1
ATOM 1388 C C . LEU A 1 185 ? 11.786 -17.863 -35.086 1.00 93.00 185 LEU A C 1
ATOM 1390 O O . LEU A 1 185 ? 12.685 -18.661 -34.801 1.00 93.00 185 LEU A O 1
ATOM 1394 N N . ALA A 1 186 ? 10.855 -17.488 -34.208 1.00 91.56 186 ALA A N 1
ATOM 1395 C CA . ALA A 1 186 ? 10.726 -18.044 -32.869 1.00 91.56 186 ALA A CA 1
ATOM 1396 C C . ALA A 1 186 ? 10.183 -19.480 -32.895 1.00 91.56 186 ALA A C 1
ATOM 1398 O O . ALA A 1 186 ? 10.722 -20.346 -32.204 1.00 91.56 186 ALA A O 1
ATOM 1399 N N . ARG A 1 187 ? 9.173 -19.748 -33.738 1.00 92.69 187 ARG A N 1
ATOM 1400 C CA . ARG A 1 187 ? 8.619 -21.094 -33.955 1.00 92.69 187 ARG A CA 1
ATOM 1401 C C . ARG A 1 187 ? 9.659 -22.053 -34.522 1.00 92.69 187 ARG A C 1
ATOM 1403 O O . ARG A 1 187 ? 9.815 -23.134 -33.969 1.00 92.69 187 ARG A O 1
ATOM 1410 N N . GLU A 1 188 ? 10.410 -21.643 -35.545 1.00 92.88 188 GLU A N 1
ATOM 1411 C CA . GLU A 1 188 ? 11.503 -22.449 -36.120 1.00 92.88 188 GLU A CA 1
ATOM 1412 C C . GLU A 1 188 ? 12.542 -22.867 -35.078 1.00 92.88 188 GLU A C 1
ATOM 1414 O O . GLU A 1 188 ? 13.114 -23.950 -35.150 1.00 92.88 188 GLU A O 1
ATOM 1419 N N . ARG A 1 189 ? 12.789 -21.998 -34.096 1.00 90.06 189 ARG A N 1
ATOM 1420 C CA . ARG A 1 189 ? 13.803 -22.207 -33.059 1.00 90.06 189 ARG A CA 1
ATOM 1421 C C . ARG A 1 189 ? 13.240 -22.810 -31.774 1.00 90.06 189 ARG A C 1
ATOM 1423 O O . ARG A 1 189 ? 14.006 -23.017 -30.838 1.00 90.06 189 ARG A O 1
ATOM 1430 N N . GLY A 1 190 ? 11.932 -23.062 -31.700 1.00 89.06 190 GLY A N 1
ATOM 1431 C CA . GLY A 1 190 ? 11.277 -23.589 -30.500 1.00 89.06 190 GLY A CA 1
ATOM 1432 C C . GLY A 1 190 ? 11.393 -22.675 -29.275 1.00 89.06 190 GLY A C 1
ATOM 1433 O O . GLY A 1 190 ? 11.379 -23.160 -28.146 1.00 89.06 190 GLY A O 1
ATOM 1434 N N . VAL A 1 191 ? 11.531 -21.359 -29.473 1.00 89.75 191 VAL A N 1
ATOM 1435 C CA . VAL A 1 191 ? 11.678 -20.379 -28.385 1.00 89.75 191 VAL A CA 1
ATOM 1436 C C . VAL A 1 191 ? 10.491 -19.416 -28.339 1.00 89.75 191 VAL A C 1
ATOM 1438 O O . VAL A 1 191 ? 9.860 -19.158 -29.364 1.00 89.75 191 VAL A O 1
ATOM 1441 N N . PRO A 1 192 ? 10.181 -18.817 -27.177 1.00 86.56 192 PRO A N 1
ATOM 1442 C CA . PRO A 1 192 ? 9.209 -17.732 -27.112 1.00 86.56 192 PRO A CA 1
ATOM 1443 C C . PRO A 1 192 ? 9.618 -16.523 -27.983 1.00 86.56 192 PRO A C 1
ATOM 1445 O O . PRO A 1 192 ? 10.796 -16.158 -27.996 1.00 86.56 192 PRO A O 1
ATOM 1448 N N . PRO A 1 193 ? 8.678 -15.817 -28.647 1.00 88.19 193 PRO A N 1
ATOM 1449 C CA . PRO A 1 193 ? 8.992 -14.714 -29.567 1.00 88.19 193 PRO A CA 1
ATOM 1450 C C . PRO A 1 193 ? 9.851 -13.591 -28.985 1.00 88.19 193 PRO A C 1
ATOM 1452 O O . PRO A 1 193 ? 10.719 -13.057 -29.673 1.00 88.19 193 PRO A O 1
ATOM 1455 N N . TYR A 1 194 ? 9.663 -13.258 -27.705 1.00 87.69 194 TYR A N 1
ATOM 1456 C CA . TYR A 1 194 ? 10.434 -12.200 -27.046 1.00 87.69 194 TYR A CA 1
ATOM 1457 C C . TYR A 1 194 ? 11.942 -12.506 -26.967 1.00 87.69 194 TYR A C 1
ATOM 1459 O O . TYR A 1 194 ? 12.741 -11.581 -26.828 1.00 87.69 194 TYR A O 1
ATOM 1467 N N . VAL A 1 195 ? 12.344 -13.781 -27.078 1.00 89.19 195 VAL A N 1
ATOM 1468 C CA . VAL A 1 195 ? 13.756 -14.197 -27.105 1.00 89.19 195 VAL A CA 1
ATOM 1469 C C . VAL A 1 195 ? 14.445 -13.710 -28.382 1.00 89.19 195 VAL A C 1
ATOM 1471 O O . VAL A 1 195 ? 15.604 -13.293 -28.325 1.00 89.19 195 VAL A O 1
ATOM 1474 N N . VAL A 1 196 ? 13.726 -13.690 -29.512 1.00 92.19 196 VAL A N 1
ATOM 1475 C CA . VAL A 1 196 ? 14.212 -13.115 -30.774 1.00 92.19 196 VAL A CA 1
ATOM 1476 C C . VAL A 1 196 ? 14.341 -11.600 -30.598 1.00 92.19 196 VAL A C 1
ATOM 1478 O O . VAL A 1 196 ? 15.458 -11.097 -30.489 1.00 92.19 196 VAL A O 1
ATOM 1481 N N . PHE A 1 197 ? 13.225 -10.890 -30.403 1.00 92.56 197 PHE A N 1
ATOM 1482 C CA . PHE A 1 197 ? 13.209 -9.459 -30.070 1.00 92.56 197 PHE A CA 1
ATOM 1483 C C . PHE A 1 197 ? 12.009 -9.087 -29.192 1.00 92.56 197 PHE A C 1
ATOM 1485 O O . PHE A 1 197 ? 10.906 -9.610 -29.368 1.00 92.56 197 PHE A O 1
ATOM 1492 N N . HIS A 1 198 ? 12.194 -8.139 -28.272 1.00 90.50 198 HIS A N 1
ATOM 1493 C CA . HIS A 1 198 ? 11.080 -7.541 -27.534 1.00 90.50 198 HIS A CA 1
ATOM 1494 C C . HIS A 1 198 ? 10.258 -6.617 -28.443 1.00 90.50 198 HIS A C 1
ATOM 1496 O O . HIS A 1 198 ? 10.759 -6.118 -29.448 1.00 90.50 198 HIS A O 1
ATOM 1502 N N . ASP A 1 199 ? 9.002 -6.353 -28.072 1.00 85.75 199 ASP A N 1
ATOM 1503 C CA . ASP A 1 199 ? 8.118 -5.457 -28.836 1.00 85.75 199 ASP A CA 1
ATOM 1504 C C . ASP A 1 199 ? 8.719 -4.055 -29.015 1.00 85.75 199 ASP A C 1
ATOM 1506 O O . ASP A 1 199 ? 8.575 -3.476 -30.084 1.00 85.75 199 ASP A O 1
ATOM 1510 N N . ALA A 1 200 ? 9.440 -3.541 -28.011 1.00 84.19 200 ALA A N 1
ATOM 1511 C CA . ALA A 1 200 ? 10.107 -2.241 -28.092 1.00 84.19 200 ALA A CA 1
ATOM 1512 C C . ALA A 1 200 ? 11.106 -2.169 -29.261 1.00 84.19 200 ALA A C 1
ATOM 1514 O O . ALA A 1 200 ? 11.064 -1.216 -30.029 1.00 84.19 200 ALA A O 1
ATOM 1515 N N . THR A 1 201 ? 11.921 -3.213 -29.449 1.00 90.62 201 THR A N 1
ATOM 1516 C CA . THR A 1 201 ? 12.878 -3.310 -30.562 1.00 90.62 201 THR A CA 1
ATOM 1517 C C . THR A 1 201 ? 12.166 -3.341 -31.916 1.00 90.62 201 THR A C 1
ATOM 1519 O O . THR A 1 201 ? 12.618 -2.700 -32.854 1.00 90.62 201 THR A O 1
ATOM 1522 N N . LEU A 1 202 ? 11.028 -4.039 -32.033 1.00 92.00 202 LEU A N 1
ATOM 1523 C CA . LEU A 1 202 ? 10.260 -4.063 -33.286 1.00 92.00 202 LEU A CA 1
ATOM 1524 C C . LEU A 1 202 ? 9.637 -2.704 -33.620 1.00 92.00 202 LEU A C 1
ATOM 1526 O O . LEU 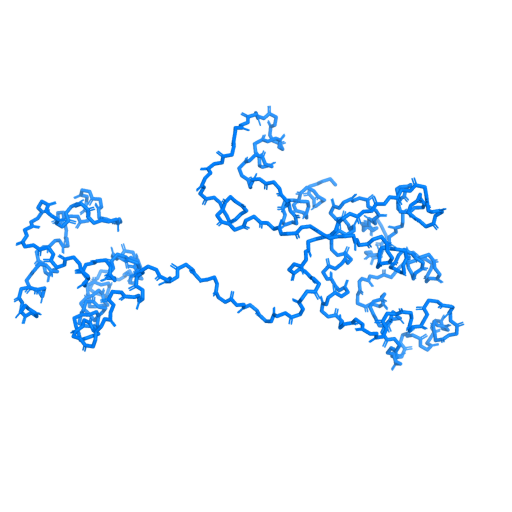A 1 202 ? 9.576 -2.330 -34.787 1.00 92.00 202 LEU A O 1
ATOM 1530 N N . ILE A 1 203 ? 9.170 -1.974 -32.605 1.00 87.44 203 ILE A N 1
ATOM 1531 C CA . ILE A 1 203 ? 8.622 -0.628 -32.796 1.00 87.44 203 ILE A CA 1
ATOM 1532 C C . ILE A 1 203 ? 9.730 0.337 -33.224 1.00 87.44 203 ILE A C 1
ATOM 1534 O O . ILE A 1 203 ? 9.525 1.137 -34.130 1.00 87.44 203 ILE A O 1
ATOM 1538 N N . GLU A 1 204 ? 10.910 0.230 -32.616 1.00 87.88 204 GLU A N 1
ATOM 1539 C CA . GLU A 1 204 ? 12.072 1.027 -33.002 1.00 87.88 204 GLU A CA 1
ATOM 1540 C C . GLU A 1 204 ? 12.520 0.720 -34.434 1.00 87.88 204 GLU A C 1
ATOM 1542 O O . GLU A 1 204 ? 12.712 1.653 -35.201 1.00 87.88 204 GLU A O 1
ATOM 1547 N N . LEU A 1 205 ? 12.577 -0.557 -34.835 1.00 90.25 205 LEU A N 1
ATOM 1548 C CA . LEU A 1 205 ? 12.863 -0.966 -36.218 1.00 90.25 205 LEU A CA 1
ATOM 1549 C C . LEU A 1 205 ? 11.849 -0.415 -37.225 1.00 90.25 205 LEU A C 1
ATOM 1551 O O . LEU A 1 205 ? 12.236 0.023 -38.306 1.00 90.25 205 LEU A O 1
ATOM 1555 N N . ALA A 1 206 ? 10.560 -0.433 -36.877 1.00 89.94 206 ALA A N 1
ATOM 1556 C CA . ALA A 1 206 ? 9.511 0.118 -37.729 1.00 89.94 206 ALA A CA 1
ATOM 1557 C C . ALA A 1 206 ? 9.649 1.640 -37.900 1.00 89.94 206 ALA A C 1
ATOM 1559 O O . ALA A 1 206 ? 9.369 2.155 -38.979 1.00 89.94 206 ALA A O 1
ATOM 1560 N N . ALA A 1 207 ? 10.099 2.341 -36.854 1.00 86.62 207 ALA A N 1
ATOM 1561 C CA . ALA A 1 207 ? 10.278 3.789 -36.861 1.00 86.62 207 ALA A CA 1
ATOM 1562 C C . ALA A 1 207 ? 11.576 4.234 -37.557 1.00 86.62 207 ALA A C 1
ATOM 1564 O O . ALA A 1 207 ? 11.565 5.214 -38.296 1.00 86.62 207 ALA A O 1
ATOM 1565 N N . SER A 1 208 ? 12.695 3.541 -37.325 1.00 87.06 208 SER A N 1
ATOM 1566 C CA . SER A 1 208 ? 14.014 3.924 -37.848 1.00 87.06 208 SER A CA 1
ATOM 1567 C C . SER A 1 208 ? 14.321 3.350 -39.230 1.00 87.06 208 SER A C 1
ATOM 1569 O O . SER A 1 208 ? 15.143 3.919 -39.942 1.00 87.06 208 SER A O 1
ATOM 1571 N N . LYS A 1 209 ? 13.662 2.247 -39.619 1.00 90.81 209 LYS A N 1
ATOM 1572 C CA . LYS A 1 209 ? 13.803 1.561 -40.915 1.00 90.81 209 LYS A CA 1
ATOM 1573 C C . LYS A 1 209 ? 15.271 1.447 -41.369 1.00 90.81 209 LYS A C 1
ATOM 1575 O O . LYS A 1 209 ? 15.589 1.966 -42.441 1.00 90.81 209 LYS A O 1
ATOM 1580 N N . PRO A 1 210 ? 16.162 0.792 -40.599 1.00 91.38 210 PRO A N 1
ATOM 1581 C CA . PRO A 1 210 ? 17.586 0.691 -40.927 1.00 91.38 210 PRO A CA 1
ATOM 1582 C C . PRO A 1 210 ? 17.820 0.117 -42.332 1.00 91.38 210 PRO A C 1
ATOM 1584 O O . PRO A 1 210 ? 17.119 -0.798 -42.764 1.00 91.38 210 PRO A O 1
ATOM 1587 N N . ALA A 1 211 ? 18.800 0.666 -43.052 1.00 90.81 211 ALA A N 1
ATOM 1588 C CA . ALA A 1 211 ? 19.151 0.276 -44.420 1.00 90.81 211 ALA A CA 1
ATOM 1589 C C . ALA A 1 211 ? 20.197 -0.843 -44.491 1.00 90.81 211 ALA A C 1
ATOM 1591 O O . ALA A 1 211 ? 20.333 -1.500 -45.522 1.00 90.81 211 ALA A O 1
ATOM 1592 N N . ASN A 1 212 ? 20.983 -1.013 -43.431 1.00 91.56 212 ASN A N 1
ATOM 1593 C CA . ASN A 1 212 ? 22.157 -1.874 -43.410 1.00 91.56 212 ASN A CA 1
ATOM 1594 C C . ASN A 1 212 ? 22.380 -2.464 -42.006 1.00 91.56 212 ASN A C 1
ATOM 1596 O O . ASN A 1 212 ? 21.732 -2.077 -41.031 1.00 91.56 212 ASN A O 1
ATOM 1600 N N . GLN A 1 213 ? 23.297 -3.430 -41.905 1.00 90.94 213 GLN A N 1
ATOM 1601 C CA . GLN A 1 213 ? 23.600 -4.103 -40.638 1.00 90.94 213 GLN A CA 1
ATOM 1602 C C . GLN A 1 213 ? 24.187 -3.158 -39.578 1.00 90.94 213 GLN A C 1
ATOM 1604 O O . GLN A 1 213 ? 23.980 -3.386 -38.389 1.00 90.94 213 GLN A O 1
ATOM 1609 N N . GLU A 1 214 ? 24.896 -2.103 -39.980 1.00 89.88 214 GLU A N 1
ATOM 1610 C CA . GLU A 1 214 ? 25.482 -1.138 -39.046 1.00 89.88 214 GLU A CA 1
ATOM 1611 C C . GLU A 1 214 ? 24.385 -0.355 -38.311 1.00 89.88 214 GLU A C 1
ATOM 1613 O O . GLU A 1 214 ? 24.313 -0.393 -37.081 1.00 89.88 214 GLU A O 1
ATOM 1618 N N . GLU A 1 215 ? 23.452 0.232 -39.065 1.00 87.06 215 GLU A N 1
ATOM 1619 C CA . GLU A 1 215 ? 22.266 0.914 -38.539 1.00 87.06 215 GLU A CA 1
ATOM 1620 C C . GLU A 1 215 ? 21.377 -0.038 -37.728 1.00 87.06 215 GLU A C 1
ATOM 1622 O O . GLU A 1 215 ? 20.883 0.323 -36.660 1.00 87.06 215 GLU A O 1
ATOM 1627 N N . PHE A 1 216 ? 21.212 -1.285 -38.183 1.00 91.44 216 PHE A N 1
ATOM 1628 C CA . PHE A 1 216 ? 20.459 -2.304 -37.447 1.00 91.44 216 PHE A CA 1
ATOM 1629 C C . PHE A 1 216 ? 21.101 -2.629 -36.089 1.00 91.44 216 PHE A C 1
ATOM 1631 O O . PHE A 1 216 ? 20.402 -2.888 -35.109 1.00 91.44 216 PHE A O 1
ATOM 1638 N N . GLY A 1 217 ? 22.433 -2.598 -36.006 1.00 89.19 217 GLY A N 1
ATOM 1639 C CA . GLY A 1 217 ? 23.184 -2.828 -34.773 1.00 89.19 217 GLY A CA 1
ATOM 1640 C C . GLY A 1 217 ? 23.059 -1.705 -33.745 1.00 89.19 217 GLY A C 1
ATOM 1641 O O . GLY A 1 217 ? 23.347 -1.934 -32.574 1.00 89.19 217 GLY A O 1
ATOM 1642 N N . HIS A 1 218 ? 22.623 -0.511 -34.154 1.00 89.88 218 HIS A N 1
ATOM 1643 C CA . HIS A 1 218 ? 22.402 0.623 -33.249 1.00 89.88 218 HIS A CA 1
ATOM 1644 C C . HIS A 1 218 ? 21.033 0.579 -32.555 1.00 89.88 218 HIS A C 1
ATOM 1646 O O . HIS A 1 218 ? 20.795 1.340 -31.619 1.00 89.88 218 HIS A O 1
ATOM 1652 N N . ILE A 1 219 ? 20.151 -0.330 -32.976 1.00 88.94 219 ILE A N 1
ATOM 1653 C CA . ILE A 1 219 ? 18.806 -0.473 -32.422 1.00 88.94 219 ILE A CA 1
ATOM 1654 C C . ILE A 1 219 ? 18.861 -1.075 -31.019 1.00 88.94 219 ILE A C 1
ATOM 1656 O O . ILE A 1 219 ? 19.487 -2.117 -30.773 1.00 88.94 219 ILE A O 1
ATOM 1660 N N . HIS A 1 220 ? 18.126 -0.474 -30.086 1.00 82.88 220 HIS A N 1
ATOM 1661 C CA . HIS A 1 220 ? 18.095 -0.950 -28.712 1.00 82.88 220 HIS A CA 1
ATOM 1662 C C . HIS A 1 220 ? 17.545 -2.390 -28.614 1.00 82.88 220 HIS A C 1
ATOM 1664 O O . HIS A 1 220 ? 16.422 -2.718 -29.011 1.00 82.88 220 HIS A O 1
ATOM 1670 N N . GLY A 1 221 ? 18.347 -3.280 -28.020 1.00 82.19 221 GLY A N 1
ATOM 1671 C CA . GLY A 1 221 ? 18.039 -4.710 -27.888 1.00 82.19 221 GLY A CA 1
ATOM 1672 C C . GLY A 1 221 ? 18.656 -5.607 -28.969 1.00 82.19 221 GLY A C 1
ATOM 1673 O O . GLY A 1 221 ? 18.488 -6.831 -28.898 1.00 82.19 221 GLY A O 1
ATOM 1674 N N . VAL A 1 222 ? 19.411 -5.039 -29.919 1.00 88.75 222 VAL A N 1
ATOM 1675 C CA . VAL A 1 222 ? 20.211 -5.776 -30.908 1.00 88.75 222 VAL A CA 1
ATOM 1676 C C . VAL A 1 222 ? 21.669 -5.876 -30.440 1.00 88.75 222 VAL A C 1
ATOM 1678 O O . VAL A 1 222 ? 22.490 -5.000 -30.670 1.00 88.75 222 VAL A O 1
ATOM 1681 N N . GLY A 1 223 ? 22.017 -6.977 -29.770 1.00 84.94 223 GLY A N 1
ATOM 1682 C CA . GLY A 1 223 ? 23.418 -7.295 -29.456 1.00 84.94 223 GLY A CA 1
ATOM 1683 C C . GLY A 1 223 ? 24.129 -8.015 -30.608 1.00 84.94 223 GLY A C 1
ATOM 1684 O O . GLY A 1 223 ? 23.472 -8.583 -31.478 1.00 84.94 223 GLY A O 1
ATOM 1685 N N . ALA A 1 224 ? 25.463 -8.108 -30.563 1.00 84.00 224 ALA A N 1
ATOM 1686 C CA . ALA A 1 224 ? 26.287 -8.724 -31.618 1.00 84.00 224 ALA A CA 1
ATOM 1687 C C . ALA A 1 224 ? 25.823 -10.133 -32.053 1.00 84.00 224 ALA A C 1
ATOM 1689 O O . ALA A 1 224 ? 25.819 -10.465 -33.238 1.00 84.00 224 ALA A O 1
ATOM 1690 N N . SER A 1 225 ? 25.369 -10.962 -31.104 1.00 87.44 225 SER A N 1
ATOM 1691 C CA . SER A 1 225 ? 24.826 -12.294 -31.407 1.00 87.44 225 SER A CA 1
ATOM 1692 C C . SER A 1 225 ? 23.510 -12.229 -32.189 1.00 87.44 225 SER A C 1
ATOM 1694 O O . SER A 1 225 ? 23.310 -13.001 -33.124 1.00 87.44 225 SER A O 1
ATOM 1696 N N . LYS A 1 226 ? 22.616 -11.301 -31.825 1.00 87.25 226 LYS A N 1
ATOM 1697 C CA . LYS A 1 226 ? 21.326 -11.112 -32.499 1.00 87.25 226 LYS A CA 1
ATOM 1698 C C . LYS A 1 226 ? 21.500 -10.453 -33.859 1.00 87.25 226 LYS A C 1
ATOM 1700 O O . LYS A 1 226 ? 20.848 -10.886 -34.799 1.00 87.25 226 LYS A O 1
ATOM 1705 N N . LEU A 1 227 ? 22.422 -9.498 -33.970 1.00 89.44 227 LEU A N 1
ATOM 1706 C CA . LEU A 1 227 ? 22.804 -8.871 -35.230 1.00 89.44 227 LEU A CA 1
ATOM 1707 C C . LEU A 1 227 ? 23.212 -9.939 -36.252 1.00 89.44 227 LEU A C 1
ATOM 1709 O O . LEU A 1 227 ? 22.561 -10.097 -37.276 1.00 89.44 227 LEU A O 1
ATOM 1713 N N . LYS A 1 228 ? 24.191 -10.782 -35.908 1.00 88.69 228 LYS A N 1
ATOM 1714 C CA . LYS A 1 228 ? 24.672 -11.846 -36.803 1.00 88.69 228 LYS A CA 1
ATOM 1715 C C . LYS A 1 228 ? 23.600 -12.881 -37.175 1.00 88.69 228 LYS A C 1
ATOM 1717 O O . LYS A 1 228 ? 23.702 -13.520 -38.213 1.00 88.69 228 LYS A O 1
ATOM 1722 N N . ARG A 1 229 ? 22.619 -13.117 -36.300 1.00 87.81 229 ARG A N 1
ATOM 1723 C CA . ARG A 1 229 ? 21.622 -14.191 -36.466 1.00 87.81 229 ARG A CA 1
ATOM 1724 C C . ARG A 1 229 ? 20.326 -13.743 -37.127 1.00 87.81 229 ARG A C 1
ATOM 1726 O O . ARG A 1 229 ? 19.626 -14.591 -37.671 1.00 87.81 229 ARG A O 1
ATOM 1733 N N . PHE A 1 230 ? 19.970 -12.469 -36.992 1.00 91.88 230 PHE A N 1
ATOM 1734 C CA . PHE A 1 230 ? 18.639 -11.975 -37.326 1.00 91.88 230 PHE A CA 1
ATOM 1735 C C . PHE A 1 230 ? 18.646 -10.697 -38.169 1.00 91.88 230 PHE A C 1
ATOM 1737 O O . PHE A 1 230 ? 17.575 -10.315 -38.611 1.00 91.88 230 PHE A O 1
ATOM 1744 N N . ALA A 1 231 ? 19.780 -10.030 -38.415 1.00 90.69 231 ALA A N 1
ATOM 1745 C CA . ALA A 1 231 ? 19.767 -8.780 -39.182 1.00 90.69 231 ALA A CA 1
ATOM 1746 C C . ALA A 1 231 ? 19.191 -8.963 -40.591 1.00 90.69 231 ALA A C 1
ATOM 1748 O O . ALA A 1 231 ? 18.268 -8.248 -40.963 1.00 90.69 231 ALA A O 1
ATOM 1749 N N . ASP A 1 232 ? 19.682 -9.954 -41.334 1.00 93.50 232 ASP A N 1
ATOM 1750 C CA . ASP A 1 232 ? 19.339 -10.150 -42.746 1.00 93.50 232 ASP A CA 1
ATOM 1751 C C . ASP A 1 232 ? 17.827 -10.301 -43.008 1.00 93.50 232 ASP A C 1
ATOM 1753 O O . ASP A 1 232 ? 17.291 -9.488 -43.763 1.00 93.50 232 ASP A O 1
ATOM 1757 N N . PRO A 1 233 ? 17.088 -11.228 -42.357 1.00 93.69 233 PRO A N 1
ATOM 1758 C CA . PRO A 1 233 ? 15.655 -11.381 -42.625 1.00 93.69 233 PRO A CA 1
ATOM 1759 C C . PRO A 1 233 ? 14.832 -10.150 -42.222 1.00 93.69 233 PRO A C 1
ATOM 1761 O O . PRO A 1 233 ? 13.803 -9.863 -42.829 1.00 93.69 233 PRO A O 1
ATOM 1764 N N . PHE A 1 234 ? 15.262 -9.409 -41.195 1.00 94.81 234 PHE A N 1
ATOM 1765 C CA . PHE A 1 234 ? 14.564 -8.195 -40.777 1.00 94.81 234 PHE A CA 1
ATOM 1766 C C . PHE A 1 234 ? 14.860 -7.013 -41.709 1.00 94.81 234 PHE A C 1
ATOM 1768 O O . PHE A 1 234 ? 13.941 -6.264 -42.028 1.00 94.81 234 PHE A O 1
ATOM 1775 N N . LEU A 1 235 ? 16.103 -6.851 -42.171 1.00 94.44 235 LEU A N 1
ATOM 1776 C CA . LEU A 1 235 ? 16.484 -5.822 -43.144 1.00 94.44 235 LEU A CA 1
ATOM 1777 C C . LEU A 1 235 ? 15.791 -6.035 -44.492 1.00 94.44 235 LEU A C 1
ATOM 1779 O O . LEU A 1 235 ? 15.301 -5.073 -45.081 1.00 94.44 235 LEU A O 1
ATOM 1783 N N . GLU A 1 236 ? 15.692 -7.285 -44.948 1.00 93.94 236 GLU A N 1
ATOM 1784 C CA . GLU A 1 236 ? 14.968 -7.638 -46.171 1.00 93.94 236 GLU A CA 1
ATOM 1785 C C . GLU A 1 236 ? 13.487 -7.253 -46.074 1.00 93.94 236 GLU A C 1
ATOM 1787 O O . GLU A 1 236 ? 12.957 -6.586 -46.963 1.00 93.94 236 GLU A O 1
ATOM 1792 N N . LEU A 1 237 ? 12.833 -7.591 -44.959 1.00 92.88 237 LEU A N 1
ATOM 1793 C CA . LEU A 1 237 ? 11.437 -7.228 -44.738 1.00 92.88 237 LEU A CA 1
ATOM 1794 C C . LEU A 1 237 ? 11.239 -5.707 -44.669 1.00 92.88 237 LEU A C 1
ATOM 1796 O O . LEU A 1 237 ? 10.291 -5.175 -45.241 1.00 92.88 237 LEU A O 1
ATOM 1800 N N . ILE A 1 238 ? 12.135 -4.987 -43.991 1.00 92.06 238 ILE A N 1
ATOM 1801 C CA . ILE A 1 238 ? 12.073 -3.522 -43.902 1.00 92.06 238 ILE A CA 1
ATOM 1802 C C . ILE A 1 238 ? 12.226 -2.892 -45.291 1.00 92.06 238 ILE A C 1
ATOM 1804 O O . ILE A 1 238 ? 11.503 -1.948 -45.604 1.00 92.06 238 ILE A O 1
ATOM 1808 N N . ALA A 1 239 ? 13.107 -3.426 -46.142 1.00 90.25 239 ALA A N 1
ATOM 1809 C CA . ALA A 1 239 ? 13.301 -2.941 -47.506 1.00 90.25 239 ALA A CA 1
ATOM 1810 C C . ALA A 1 239 ? 12.054 -3.117 -48.394 1.00 90.25 239 ALA A C 1
ATOM 1812 O O . ALA A 1 239 ? 11.794 -2.262 -49.235 1.00 90.25 239 ALA A O 1
ATOM 1813 N N . GLN A 1 240 ? 11.259 -4.172 -48.186 1.00 87.56 240 GLN A N 1
ATOM 1814 C CA . GLN A 1 240 ? 10.009 -4.423 -48.926 1.00 87.56 240 GLN A CA 1
ATOM 1815 C C . GLN A 1 240 ? 8.863 -3.468 -48.551 1.00 87.56 240 GLN A C 1
ATOM 1817 O O . GLN A 1 240 ? 7.895 -3.339 -49.296 1.00 87.56 240 GLN A O 1
ATOM 1822 N N . HIS A 1 241 ? 8.964 -2.814 -47.395 1.00 81.81 241 HIS A N 1
ATOM 1823 C CA . HIS A 1 241 ? 7.959 -1.902 -46.840 1.00 81.81 241 HIS A CA 1
ATOM 1824 C C . HIS A 1 241 ? 8.402 -0.427 -46.874 1.00 81.81 241 HIS A C 1
ATOM 1826 O O . HIS A 1 241 ? 7.826 0.409 -46.166 1.00 81.81 241 HIS A O 1
ATOM 1832 N N . ARG A 1 242 ? 9.450 -0.118 -47.644 1.00 71.25 242 ARG A N 1
ATOM 1833 C CA . ARG A 1 242 ? 9.902 1.250 -47.913 1.00 71.25 242 ARG A CA 1
ATOM 1834 C C . ARG A 1 242 ? 9.109 1.914 -49.027 1.00 71.25 242 ARG A C 1
ATOM 1836 O O . ARG A 1 242 ? 8.687 1.206 -49.965 1.00 71.25 242 ARG A O 1
#

Secondary structure (DSSP, 8-state):
-HHHHHHHHHT-SS-HHHHHHHHTT------SSSHHHHSPPPEEE-HHHHHHHHHHHHHTTS---HHHHHHHHTT---HHHHHTTGGGSTTTTTTTTS-HHHHHHHHHHHHHTTSEEE-TTTTS-EEE-HHHHHHHHTS---EEEHHHHS-------STTTTTTTS--TTHHHHHHHHHHHHHHHHHHTTS-HHHH--HHHHHHHHHH--SSHHHHHTSTT--HHHHHHHHHHHHHHHHHT-

Solvent-accessible surface area (backbone atoms only — not comparable to full-atom values): 13839 Å² total; per-residue (Å²): 109,75,66,55,53,51,44,28,59,74,66,51,87,56,35,59,65,33,59,55,33,48,76,75,76,41,88,67,71,82,74,72,74,41,70,42,54,72,56,64,75,54,71,37,85,30,40,69,63,50,32,55,53,46,50,34,36,58,76,63,64,42,59,50,34,71,71,58,50,42,32,32,24,46,56,47,94,40,72,68,34,61,74,69,54,41,76,78,39,86,43,37,36,77,34,55,94,49,56,68,71,24,51,54,42,50,55,51,46,35,38,40,69,50,26,28,43,69,36,76,88,69,84,52,7,32,34,75,31,76,54,26,52,31,36,63,73,65,78,48,80,45,71,38,54,44,70,47,65,51,85,64,75,85,71,74,72,76,83,49,64,70,71,60,67,63,56,50,95,74,35,59,62,50,36,49,52,51,51,51,52,39,45,52,59,14,59,80,66,75,44,64,40,60,77,75,52,46,71,68,38,46,52,49,47,48,68,67,54,45,89,48,68,69,56,46,46,71,41,69,88,38,48,76,73,49,38,80,74,48,38,66,70,53,42,53,53,46,62,75,69,107

Sequence (242 aa):
RRLDALLAYCEAVECRRISLLNYFGESSGPCGNCDICLDPPTMVDGTQAAKHAVEAVLQTGERFGVVHIVDVLTAKATDKVAQFGHGDLPAYGQGVDTKPAVWRSILRQLVASHILEVDVAGYGGLRTTPRGNAIQRGEETIELREESLKSTARTKSKRGSAAQKAVAQGDLGLLQALKDLRLSLARERGVPPYVVFHDATLIELAASKPANQEEFGHIHGVGASKLKRFADPFLELIAQHR

Mean predicted aligned error: 14.71 Å

Nearest PDB structures (foldseek):
  4q47-assembly1_A  TM=7.525E-01  e=5.646E-12  Deinococcus radiodurans R1 = ATCC 13939 = DSM 20539
  4tmu-assembly1_A  TM=8.313E-01  e=5.459E-11  Cronobacter sakazakii ATCC BAA-894
  4q48-assembly1_A  TM=7.333E-01  e=1.144E-11  Deinococcus radiodurans R1 = ATCC 13939 = DSM 20539
  1oyw-assembly1_A  TM=7.780E-01  e=1.831E-10  Escherichia coli
  1oyy-assembly1_A  TM=7.780E-01  e=4.101E-10  Escherichia coli

Radius of gyration: 25.55 Å; Cα contacts (8 Å, |Δi|>4): 319; chains: 1; bounding box: 48×38×69 Å